Protein AF-A0A960YKK2-F1 (afdb_monomer_lite)

Secondary structure (DSSP, 8-state):
----------------------PPP---PPP-EEEEE--HHHHHHHHTTTEEE-TT-S-EEEEEEEEEEEEEEEEE---SS--S-EEEEEEEEEEEEEEEE--S-TT---EEEEEEEEEEEEEEETTTB--TT---HHHHHHHHHHHHHHHHHHHHHHHHHHHHHHHHHHHHHTS-TTT-SEEEEEEEEEEEE-TTS-EEEEEEEEEEE-SSS-EEEEEEEEEEE-SS-TT-----S--EEEE---B-TT-BPP-EEPPPB-S-TT--EEEEEEEEEEETTS-EEEEEHHHHHHHBPP--GGG--

pLDDT: mean 71.74, std 17.62, range [29.41, 94.44]

Foldseek 3Di:
DDDDDDDDPDDPPPPPPPPPPPDPPQPPPAQQFEEAEPDPLLVVLLVSLRYDHDPPQQKYKDKDKAWDPDWADKAWDDDPDDDDKIKIKTKTKIKIKIWIFGPLFALTDIDIDIDIFIFIQIAIPDPRCSPRPPGVSVRSSVGSNVCNVVSSVSRVVRSVVVVVVVVVVVVVLVPDCVLAQKAWRDKDWDWDQDPVRFIWIKIKTKMFGSNQFKWAKKKWWKQFAQPPDPPDRDRPDDIDIDIQGIDGHRGMRDTDIDDIDRPCNRGDGIQTAWMWTQTPVRDIDIAGSVSNVVRYDDDDPVSVD

Radius of gyration: 29.76 Å; chains: 1; bounding box: 94×50×91 Å

Structure (mmCIF, N/CA/C/O backbone):
data_AF-A0A960YKK2-F1
#
_entry.id   AF-A0A960YKK2-F1
#
loop_
_atom_site.group_PDB
_atom_site.id
_atom_site.type_symbol
_atom_site.label_atom_id
_atom_site.label_alt_id
_atom_site.label_comp_id
_atom_site.label_asym_id
_atom_site.label_entity_id
_atom_site.label_seq_id
_atom_site.pdbx_PDB_ins_code
_atom_site.Cartn_x
_atom_site.Cartn_y
_atom_site.Cartn_z
_atom_site.occupancy
_atom_site.B_iso_or_equiv
_atom_site.auth_seq_id
_atom_site.auth_comp_id
_atom_site.auth_asym_id
_atom_site.auth_atom_id
_atom_site.pdbx_PDB_model_num
ATOM 1 N N . MET A 1 1 ? 64.571 -12.211 -62.617 1.00 33.94 1 MET A N 1
ATOM 2 C CA . MET A 1 1 ? 64.679 -12.588 -61.192 1.00 33.94 1 MET A CA 1
ATOM 3 C C . MET A 1 1 ? 64.381 -11.356 -60.347 1.00 33.94 1 MET A C 1
ATOM 5 O O . MET A 1 1 ? 64.915 -10.309 -60.662 1.00 33.94 1 MET A O 1
ATOM 9 N N . HIS A 1 2 ? 63.449 -11.528 -59.399 1.00 29.45 2 HIS A N 1
ATOM 10 C CA . HIS A 1 2 ? 63.062 -10.741 -58.202 1.00 29.45 2 HIS A CA 1
ATOM 11 C C . HIS A 1 2 ? 63.153 -9.195 -58.264 1.00 29.45 2 HIS A C 1
ATOM 13 O O . HIS A 1 2 ? 64.231 -8.644 -58.418 1.00 29.45 2 HIS A O 1
ATOM 19 N N . ARG A 1 3 ? 62.025 -8.450 -58.288 1.00 32.81 3 ARG A N 1
ATOM 20 C CA . ARG A 1 3 ? 61.185 -7.997 -57.135 1.00 32.81 3 ARG A CA 1
ATOM 21 C C . ARG A 1 3 ? 62.059 -7.294 -56.066 1.00 32.81 3 ARG A C 1
ATOM 23 O O . ARG A 1 3 ? 63.030 -7.885 -55.631 1.00 32.81 3 ARG A O 1
ATOM 30 N N . ILE A 1 4 ? 61.787 -6.083 -55.571 1.00 35.59 4 ILE A N 1
ATOM 31 C CA . ILE A 1 4 ? 60.554 -5.607 -54.921 1.00 35.59 4 ILE A CA 1
ATOM 32 C C . ILE A 1 4 ? 60.523 -4.062 -54.944 1.00 35.59 4 ILE A C 1
ATOM 34 O O . ILE A 1 4 ? 61.477 -3.404 -54.541 1.00 35.59 4 ILE A O 1
ATOM 38 N N . LEU A 1 5 ? 59.384 -3.524 -55.389 1.00 38.22 5 LEU A N 1
ATOM 39 C CA . LEU A 1 5 ? 58.877 -2.170 -55.151 1.00 38.22 5 LEU A CA 1
ATOM 40 C C . LEU A 1 5 ? 58.421 -2.070 -53.684 1.00 38.22 5 LEU A C 1
ATOM 42 O O . LEU A 1 5 ? 57.600 -2.891 -53.279 1.00 38.22 5 LEU A O 1
ATOM 46 N N . ALA A 1 6 ? 58.867 -1.076 -52.912 1.00 37.97 6 ALA A N 1
ATOM 47 C CA . ALA A 1 6 ? 58.219 -0.725 -51.643 1.00 37.97 6 ALA A CA 1
ATOM 48 C C . ALA A 1 6 ? 58.611 0.682 -51.167 1.00 37.97 6 ALA A C 1
ATOM 50 O O . ALA A 1 6 ? 59.602 0.831 -50.460 1.00 37.97 6 ALA A O 1
ATOM 51 N N . SER A 1 7 ? 57.807 1.686 -51.530 1.00 34.41 7 SER A N 1
ATOM 52 C CA . SER A 1 7 ? 57.557 2.888 -50.710 1.00 34.41 7 SER A CA 1
ATOM 53 C C . SER A 1 7 ? 56.600 3.851 -51.426 1.00 34.41 7 SER A C 1
ATOM 55 O O . SER A 1 7 ? 56.969 4.947 -51.831 1.00 34.41 7 SER A O 1
ATOM 57 N N . LEU A 1 8 ? 55.329 3.454 -51.563 1.00 33.41 8 LEU A N 1
ATOM 58 C CA . LEU A 1 8 ? 54.239 4.427 -51.672 1.00 33.41 8 LEU A CA 1
ATOM 59 C C . LEU A 1 8 ? 53.449 4.396 -50.365 1.00 33.41 8 LEU A C 1
ATOM 61 O O . LEU A 1 8 ? 52.617 3.526 -50.124 1.00 33.41 8 LEU A O 1
ATOM 65 N N . LEU A 1 9 ? 53.779 5.356 -49.509 1.00 35.47 9 LEU A N 1
ATOM 66 C CA . LEU A 1 9 ? 53.037 5.719 -48.315 1.00 35.47 9 LEU A CA 1
ATOM 67 C C . LEU A 1 9 ? 51.824 6.533 -48.792 1.00 35.47 9 LEU A C 1
ATOM 69 O O . LEU A 1 9 ? 51.901 7.746 -48.954 1.00 35.47 9 LEU A O 1
ATOM 73 N N . ILE A 1 10 ? 50.724 5.849 -49.110 1.00 37.84 10 ILE A N 1
ATOM 74 C CA . ILE A 1 10 ? 49.422 6.488 -49.321 1.00 37.84 10 ILE A CA 1
ATOM 75 C C . ILE A 1 10 ? 48.687 6.410 -47.985 1.00 37.84 10 ILE A C 1
ATOM 77 O O . ILE A 1 10 ? 48.188 5.353 -47.608 1.00 37.84 10 ILE A O 1
ATOM 81 N N . LEU A 1 11 ? 48.636 7.533 -47.267 1.00 36.38 11 LEU A N 1
ATOM 82 C CA . LEU A 1 11 ? 47.569 7.784 -46.302 1.00 36.38 11 LEU A CA 1
ATOM 83 C C . LEU A 1 11 ? 46.247 7.873 -47.078 1.00 36.38 11 LEU A C 1
ATOM 85 O O . LEU A 1 11 ? 46.125 8.771 -47.914 1.00 36.38 11 LEU A O 1
ATOM 89 N N . PRO A 1 12 ? 45.209 7.085 -46.761 1.00 38.09 12 PRO A N 1
ATOM 90 C CA . PRO A 1 12 ? 43.861 7.573 -46.916 1.00 38.09 12 PRO A CA 1
ATOM 91 C C . PRO A 1 12 ? 43.493 8.295 -45.617 1.00 38.09 12 PRO A C 1
ATOM 93 O O . PRO A 1 12 ? 43.095 7.688 -44.625 1.00 38.09 12 PRO A O 1
ATOM 96 N N . LEU A 1 13 ? 43.621 9.622 -45.648 1.00 37.06 13 LEU A N 1
ATOM 97 C CA . LEU A 1 13 ? 42.756 10.527 -44.894 1.00 37.06 13 LEU A CA 1
ATOM 98 C C . LEU A 1 13 ? 41.320 10.291 -45.387 1.00 37.06 13 LEU A C 1
ATOM 100 O O . LEU A 1 13 ? 40.806 11.011 -46.235 1.00 37.06 13 LEU A O 1
ATOM 104 N N . LEU A 1 14 ? 40.687 9.226 -44.899 1.00 35.25 14 LEU A N 1
ATOM 105 C CA . LEU A 1 14 ? 39.246 9.062 -44.985 1.00 35.25 14 LEU A CA 1
ATOM 106 C C . LEU A 1 14 ? 38.651 9.850 -43.827 1.00 35.25 14 LEU A C 1
ATOM 108 O O . LEU A 1 14 ? 38.456 9.366 -42.715 1.00 35.25 14 LEU A O 1
ATOM 112 N N . SER A 1 15 ? 38.420 11.119 -44.137 1.00 34.50 15 SER A N 1
ATOM 113 C C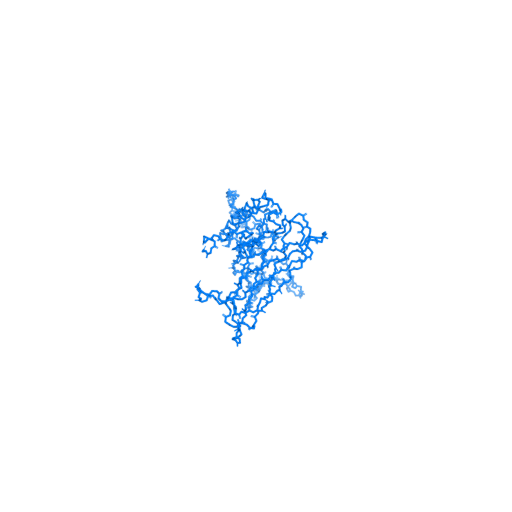A . SER A 1 15 ? 37.458 11.995 -43.500 1.00 34.50 15 SER A CA 1
ATOM 114 C C . SER A 1 15 ? 36.083 11.320 -43.502 1.00 34.50 15 SER A C 1
ATOM 116 O O . SER A 1 15 ? 35.229 11.616 -44.333 1.00 34.50 15 SER A O 1
ATOM 118 N N . CYS A 1 16 ? 35.839 10.413 -42.560 1.00 36.00 16 CYS A N 1
ATOM 119 C CA . CYS A 1 16 ? 34.486 10.181 -42.088 1.00 36.00 16 CYS A CA 1
ATOM 120 C C . CYS A 1 16 ? 34.101 11.422 -41.281 1.00 36.00 16 CYS A C 1
ATOM 122 O O . CYS A 1 16 ? 34.265 11.473 -40.066 1.00 36.00 16 CYS A O 1
ATOM 124 N N . LEU A 1 17 ? 33.612 12.443 -41.992 1.00 31.98 17 LEU A N 1
ATOM 125 C CA . LEU A 1 17 ? 32.593 13.330 -41.455 1.00 31.98 17 LEU A CA 1
ATOM 126 C C . LEU A 1 17 ? 31.466 12.422 -40.959 1.00 31.98 17 LEU A C 1
ATOM 128 O O . LEU A 1 17 ? 30.590 12.014 -41.720 1.00 31.98 17 LEU A O 1
ATOM 132 N N . THR A 1 18 ? 31.509 12.064 -39.681 1.00 33.81 18 THR A N 1
ATOM 133 C CA . THR A 1 18 ? 30.298 11.732 -38.951 1.00 33.81 18 THR A CA 1
ATOM 134 C C . THR A 1 18 ? 29.467 13.002 -38.967 1.00 33.81 18 THR A C 1
ATOM 136 O O . THR A 1 18 ? 29.680 13.912 -38.167 1.00 33.81 18 THR A O 1
ATOM 139 N N . VAL A 1 19 ? 28.553 13.088 -39.931 1.00 29.41 19 VAL A N 1
ATOM 140 C CA . VAL A 1 19 ? 27.340 13.876 -39.759 1.00 29.41 19 VAL A CA 1
ATOM 141 C C . VAL A 1 19 ? 26.664 13.249 -38.549 1.00 29.41 19 VAL A C 1
ATOM 143 O O . VAL A 1 19 ? 26.017 12.211 -38.656 1.00 29.41 19 VAL A O 1
ATOM 146 N N . ILE A 1 20 ? 26.927 13.814 -37.374 1.00 37.16 20 ILE A N 1
ATOM 147 C CA . ILE A 1 20 ? 26.073 13.615 -36.215 1.00 37.16 20 ILE A CA 1
ATOM 148 C C . ILE A 1 20 ? 24.745 14.220 -36.677 1.00 37.16 20 ILE A C 1
ATOM 150 O O . ILE A 1 20 ? 24.738 15.417 -36.981 1.00 37.16 20 ILE A O 1
ATOM 154 N N . PRO A 1 21 ? 23.660 13.444 -36.860 1.00 35.53 21 PRO A N 1
ATOM 155 C CA . PRO A 1 21 ? 22.365 14.083 -36.998 1.00 35.53 21 PRO A CA 1
ATOM 156 C C . PRO A 1 21 ? 22.210 14.939 -35.743 1.00 35.53 21 PRO A C 1
ATOM 158 O O . PRO A 1 21 ? 22.323 14.405 -34.641 1.00 35.53 21 PRO A O 1
ATOM 161 N N . GLU A 1 22 ? 22.061 16.257 -35.908 1.00 31.53 22 GLU A N 1
ATOM 162 C CA . GLU A 1 22 ? 21.635 17.120 -34.810 1.00 31.53 22 GLU A CA 1
ATOM 163 C C . GLU A 1 22 ? 20.436 16.425 -34.174 1.00 31.53 22 GLU A C 1
ATOM 165 O O . GLU A 1 22 ? 19.398 16.245 -34.821 1.00 31.53 22 GLU A O 1
ATOM 170 N N . GLU A 1 23 ? 20.610 15.953 -32.937 1.00 41.00 23 GLU A N 1
ATOM 171 C CA . GLU A 1 23 ? 19.470 15.546 -32.140 1.00 41.00 23 GLU A CA 1
ATOM 172 C C . GLU A 1 23 ? 18.523 16.744 -32.155 1.00 41.00 23 GLU A C 1
ATOM 174 O O . GLU A 1 23 ? 18.970 17.865 -31.877 1.00 41.00 23 GLU A O 1
ATOM 179 N N . PRO A 1 24 ? 17.245 16.567 -32.535 1.00 36.97 24 PRO A N 1
ATOM 180 C CA . PRO A 1 24 ? 16.293 17.646 -32.386 1.00 36.97 24 PRO A CA 1
ATOM 181 C C . PRO A 1 24 ? 16.376 18.082 -30.924 1.00 36.97 24 PRO A C 1
ATOM 183 O O . PRO A 1 24 ? 16.138 17.273 -30.024 1.00 36.97 24 PRO A O 1
ATOM 186 N N . GLY A 1 25 ? 16.794 19.336 -30.708 1.00 35.28 25 GLY A N 1
ATOM 187 C CA . GLY A 1 25 ? 16.937 19.917 -29.376 1.00 35.28 25 GLY A CA 1
ATOM 188 C C . GLY A 1 25 ? 15.683 19.643 -28.550 1.00 35.28 25 GLY A C 1
ATOM 189 O O . GLY A 1 25 ? 14.614 19.463 -29.142 1.00 35.28 25 GLY A O 1
ATOM 190 N N . PRO A 1 26 ? 15.789 19.576 -27.212 1.00 38.62 26 PRO A N 1
ATOM 191 C CA . PRO A 1 26 ? 14.741 19.033 -26.364 1.00 38.62 26 PRO A CA 1
ATOM 192 C C . PRO A 1 26 ? 13.427 19.751 -26.657 1.00 38.62 26 PRO A C 1
ATOM 194 O O . PRO A 1 26 ? 13.194 20.876 -26.211 1.00 38.62 26 PRO A O 1
ATOM 197 N N . GLN A 1 27 ? 12.558 19.091 -27.428 1.00 40.94 27 GLN A N 1
ATOM 198 C CA . GLN A 1 27 ? 11.152 19.422 -27.447 1.00 40.94 27 GLN A CA 1
ATOM 199 C C . GLN A 1 27 ? 10.708 19.104 -26.035 1.00 40.94 27 GLN A C 1
ATOM 201 O O . GLN A 1 27 ? 10.549 17.942 -25.665 1.00 40.94 27 GLN A O 1
ATOM 206 N N . THR A 1 28 ? 10.615 20.150 -25.224 1.00 42.81 28 THR A N 1
ATOM 207 C CA . THR A 1 28 ? 10.015 20.124 -23.903 1.00 42.81 28 THR A CA 1
ATOM 208 C C . THR A 1 28 ? 8.563 19.728 -24.110 1.00 42.81 28 THR A C 1
ATOM 210 O O . THR A 1 28 ? 7.670 20.563 -24.240 1.00 42.81 28 THR A O 1
ATOM 213 N N . ARG A 1 29 ? 8.326 18.416 -24.216 1.00 47.00 29 ARG A N 1
ATOM 214 C CA . ARG A 1 29 ? 6.996 17.858 -24.048 1.00 47.00 29 ARG A CA 1
ATOM 215 C C . ARG A 1 29 ? 6.521 18.364 -22.688 1.00 47.00 29 ARG A C 1
ATOM 217 O O . ARG A 1 29 ? 7.297 18.294 -21.727 1.00 47.00 29 ARG A O 1
ATOM 224 N N . PRO A 1 30 ? 5.315 18.947 -22.603 1.00 46.28 30 PRO A N 1
ATOM 225 C CA . PRO A 1 30 ? 4.774 19.359 -21.323 1.00 46.28 30 PRO A CA 1
ATOM 226 C C . PRO A 1 30 ? 4.847 18.160 -20.386 1.00 46.28 30 PRO A C 1
ATOM 228 O O . PRO A 1 30 ? 4.512 17.038 -20.759 1.00 46.28 30 PRO A O 1
ATOM 231 N N . SER A 1 31 ? 5.387 18.398 -19.202 1.00 54.47 31 SER A N 1
ATOM 232 C CA . SER A 1 31 ? 5.643 17.361 -18.219 1.00 54.47 31 SER A CA 1
ATOM 233 C C . SER A 1 31 ? 4.323 16.686 -17.854 1.00 54.47 31 SER A C 1
ATOM 235 O O . SER A 1 31 ? 3.357 17.365 -17.505 1.00 54.47 31 SER A O 1
ATOM 237 N N . GLU A 1 32 ? 4.264 15.362 -17.954 1.00 70.94 32 GLU A N 1
ATOM 238 C CA . GLU A 1 32 ? 2.995 14.641 -17.915 1.00 70.94 32 GLU A CA 1
ATOM 239 C C . GLU A 1 32 ? 2.671 14.049 -16.534 1.00 70.94 32 GLU A C 1
ATOM 241 O O . GLU A 1 32 ? 1.494 13.834 -16.243 1.00 70.94 32 GLU A O 1
ATOM 246 N N . TYR A 1 33 ? 3.666 13.768 -15.679 1.00 80.69 33 TYR A N 1
ATOM 247 C CA . TYR A 1 33 ? 3.445 13.085 -14.392 1.00 80.69 33 TYR A CA 1
ATOM 248 C C . TYR A 1 33 ? 4.588 13.285 -13.373 1.00 80.69 33 TYR A C 1
ATOM 250 O O . TYR A 1 33 ? 5.721 13.594 -13.748 1.00 80.69 33 TYR A O 1
ATOM 258 N N . ARG A 1 34 ? 4.299 13.127 -12.066 1.00 86.38 34 ARG A N 1
ATOM 259 C CA . ARG A 1 34 ? 5.249 13.383 -10.959 1.00 86.38 34 ARG A CA 1
ATOM 260 C C . ARG A 1 34 ? 5.450 12.154 -10.069 1.00 86.38 34 ARG A C 1
ATOM 262 O O . ARG A 1 34 ? 4.519 11.694 -9.414 1.00 86.38 34 ARG A O 1
ATOM 269 N N . ALA A 1 35 ? 6.683 11.676 -9.948 1.00 88.31 35 ALA A N 1
ATOM 270 C CA . ALA A 1 35 ? 7.040 10.561 -9.066 1.00 88.31 35 ALA A CA 1
ATOM 271 C C . ALA A 1 35 ? 8.465 10.733 -8.537 1.00 88.31 35 ALA A C 1
ATOM 273 O O . ALA A 1 35 ? 9.212 11.562 -9.044 1.00 88.31 35 ALA A O 1
ATOM 274 N N . HIS A 1 36 ? 8.851 9.948 -7.535 1.00 90.50 36 HIS A N 1
ATOM 275 C CA . HIS A 1 36 ? 10.245 9.878 -7.107 1.00 90.50 36 HIS A CA 1
ATOM 276 C C . HIS A 1 36 ? 10.942 8.641 -7.663 1.00 90.50 36 HIS A C 1
ATOM 278 O O . HIS A 1 36 ? 10.453 7.518 -7.498 1.00 90.50 36 HIS A O 1
ATOM 284 N N . VAL A 1 37 ? 12.117 8.847 -8.256 1.00 87.75 37 VAL A N 1
ATOM 285 C CA . VAL A 1 37 ? 12.947 7.783 -8.827 1.00 87.75 37 VAL A CA 1
ATOM 286 C C . VAL A 1 37 ? 14.322 7.799 -8.175 1.00 87.75 37 VAL A C 1
ATOM 288 O O . VAL A 1 37 ? 15.100 8.733 -8.365 1.00 87.75 37 VAL A O 1
ATOM 291 N N . ALA A 1 38 ? 14.651 6.755 -7.413 1.00 80.62 38 ALA A N 1
ATOM 292 C CA . ALA A 1 38 ? 15.933 6.680 -6.707 1.00 80.62 38 ALA A CA 1
ATOM 293 C C . ALA A 1 38 ? 17.127 6.408 -7.646 1.00 80.62 38 ALA A C 1
ATOM 295 O O . ALA A 1 38 ? 18.233 6.871 -7.385 1.00 80.62 38 ALA A O 1
ATOM 296 N N . ASN A 1 39 ? 16.912 5.670 -8.741 1.00 82.31 39 ASN A N 1
ATOM 297 C CA . ASN A 1 39 ? 17.954 5.332 -9.715 1.00 82.31 39 ASN A CA 1
ATOM 298 C C . ASN A 1 39 ? 18.148 6.477 -10.731 1.00 82.31 39 ASN A C 1
ATOM 300 O O . ASN A 1 39 ? 17.198 6.866 -11.408 1.00 82.31 39 ASN A O 1
ATOM 304 N N . SER A 1 40 ? 19.373 6.999 -10.849 1.00 79.69 40 SER A N 1
ATOM 305 C CA . SER A 1 40 ? 19.705 8.151 -11.702 1.00 79.69 40 SER A CA 1
ATOM 306 C C . SER A 1 40 ? 19.564 7.875 -13.202 1.00 79.69 40 SER A C 1
ATOM 308 O O . SER A 1 40 ? 19.003 8.708 -13.911 1.00 79.69 40 SER A O 1
ATOM 310 N N . SER A 1 41 ? 20.017 6.714 -13.686 1.00 77.50 41 SER A N 1
ATOM 311 C CA . SER A 1 41 ? 19.935 6.334 -15.107 1.00 77.50 41 SER A CA 1
ATOM 312 C C . SER A 1 41 ? 18.473 6.171 -15.544 1.00 77.50 41 SER A C 1
ATOM 314 O O . SER A 1 41 ? 18.057 6.655 -16.598 1.00 77.50 41 SER A O 1
ATOM 316 N N . LEU A 1 42 ? 17.653 5.557 -14.684 1.00 80.75 42 LEU A N 1
ATOM 317 C CA . LEU A 1 42 ? 16.209 5.440 -14.885 1.00 80.75 42 LEU A CA 1
ATOM 318 C C . LEU A 1 42 ? 15.524 6.811 -14.878 1.00 80.75 42 LEU A C 1
ATOM 320 O O . LEU A 1 42 ? 14.672 7.071 -15.725 1.00 80.75 42 LEU A O 1
ATOM 324 N N . ARG A 1 43 ? 15.905 7.691 -13.945 1.00 85.44 43 ARG A N 1
ATOM 325 C CA . ARG A 1 43 ? 15.352 9.045 -13.838 1.00 85.44 43 ARG A CA 1
ATOM 326 C C . ARG A 1 43 ? 15.557 9.832 -15.129 1.00 85.44 43 ARG A C 1
ATOM 328 O O . ARG A 1 43 ? 14.571 10.282 -15.693 1.00 85.44 43 ARG A O 1
ATOM 335 N N . GLN A 1 44 ? 16.790 9.907 -15.633 1.00 80.44 44 GLN A N 1
ATOM 336 C CA . GLN A 1 44 ? 17.107 10.615 -16.883 1.00 80.44 44 GLN A CA 1
ATOM 337 C C . GLN A 1 44 ? 16.267 10.106 -18.062 1.00 80.44 44 GLN A C 1
ATOM 339 O O . GLN A 1 44 ? 15.730 10.884 -18.845 1.00 80.44 44 GLN A O 1
ATOM 344 N N . SER A 1 45 ? 16.100 8.786 -18.157 1.00 80.31 45 SER A N 1
ATOM 345 C CA . SER A 1 45 ? 15.305 8.158 -19.219 1.00 80.31 45 SER A CA 1
ATOM 346 C C . SER A 1 45 ? 13.838 8.568 -19.167 1.00 80.31 45 SER A C 1
ATOM 348 O O . SER A 1 45 ? 13.225 8.847 -20.193 1.00 80.31 45 SER A O 1
ATOM 350 N N . LEU A 1 46 ? 13.265 8.585 -17.964 1.00 82.44 46 LEU A N 1
ATOM 351 C CA . LEU A 1 46 ? 11.866 8.934 -17.749 1.00 82.44 46 LEU A CA 1
ATOM 352 C C . LEU A 1 46 ? 11.637 10.451 -17.826 1.00 82.44 46 LEU A C 1
ATOM 354 O O . LEU A 1 46 ? 10.562 10.868 -18.245 1.00 82.44 46 LEU A O 1
ATOM 358 N N . GLU A 1 47 ? 12.629 11.280 -17.488 1.00 83.56 47 GLU A N 1
ATOM 359 C CA . GLU A 1 47 ? 12.587 12.740 -17.675 1.00 83.56 47 GLU A CA 1
ATOM 360 C C . GLU A 1 47 ? 12.418 13.101 -19.157 1.00 83.56 47 GLU A C 1
ATOM 362 O O . GLU A 1 47 ? 11.566 13.922 -19.496 1.00 83.56 47 GLU A O 1
ATOM 367 N N . LEU A 1 48 ? 13.127 12.406 -20.058 1.00 78.12 48 LEU A N 1
ATOM 368 C CA . LEU A 1 48 ? 12.934 12.537 -21.512 1.00 78.12 48 LEU A CA 1
ATOM 369 C C . LEU A 1 48 ? 11.522 12.120 -21.971 1.00 78.12 48 LEU A C 1
ATOM 371 O O . LEU A 1 48 ? 11.077 12.520 -23.046 1.00 78.12 48 LEU A O 1
ATOM 375 N N . GLN A 1 49 ? 10.808 11.336 -21.158 1.00 75.94 49 GLN A N 1
ATOM 376 C CA . GLN A 1 49 ? 9.415 10.929 -21.375 1.00 75.94 49 GLN A CA 1
ATOM 377 C C . GLN A 1 49 ? 8.401 11.800 -20.610 1.00 75.94 49 GLN A C 1
ATOM 379 O O . GLN A 1 49 ? 7.209 11.498 -20.617 1.00 75.94 49 GLN A O 1
ATOM 384 N N . GLY A 1 50 ? 8.839 12.895 -19.980 1.00 77.12 50 GLY A N 1
ATOM 385 C CA . GLY A 1 50 ? 7.958 13.852 -19.308 1.00 77.12 50 GLY A CA 1
ATOM 386 C C . GLY A 1 50 ? 7.734 13.610 -17.811 1.00 77.12 50 GLY A C 1
ATOM 387 O O . GLY A 1 50 ? 6.834 14.232 -17.240 1.00 77.12 50 GLY A O 1
ATOM 388 N N . LEU A 1 51 ? 8.529 12.751 -17.160 1.00 84.75 51 LEU A N 1
ATOM 389 C CA . LEU A 1 51 ? 8.585 12.655 -15.696 1.00 84.75 51 LEU A CA 1
ATOM 390 C C . LEU A 1 51 ? 9.178 13.937 -15.088 1.00 84.75 51 LEU A C 1
ATOM 392 O O . LEU A 1 51 ? 10.230 14.402 -15.515 1.00 84.75 51 LEU A O 1
ATOM 396 N N . ILE A 1 52 ? 8.569 14.431 -14.010 1.00 86.50 52 ILE A N 1
ATOM 397 C CA . ILE A 1 52 ? 9.224 15.346 -13.064 1.00 86.50 52 ILE A CA 1
ATOM 398 C C . ILE A 1 52 ? 9.598 14.548 -11.813 1.00 86.50 52 ILE A C 1
ATOM 400 O O . ILE A 1 52 ? 8.698 14.081 -11.102 1.00 86.50 52 ILE A O 1
ATOM 404 N N . ASP A 1 53 ? 10.898 14.414 -11.523 1.00 87.75 53 ASP A N 1
ATOM 405 C CA . ASP A 1 53 ? 11.336 13.839 -10.247 1.00 87.75 53 ASP A CA 1
ATOM 406 C C . ASP A 1 53 ? 10.928 14.771 -9.104 1.00 87.75 53 ASP A C 1
ATOM 408 O O . ASP A 1 53 ? 11.316 15.939 -9.045 1.00 87.75 53 ASP A O 1
ATOM 412 N N . ASN A 1 54 ? 10.107 14.250 -8.200 1.00 87.56 54 ASN A N 1
ATOM 413 C CA . ASN A 1 54 ? 9.685 14.957 -7.005 1.00 87.56 54 ASN A CA 1
ATOM 414 C C . ASN A 1 54 ? 9.930 14.058 -5.785 1.00 87.56 54 ASN A C 1
ATOM 416 O O . ASN A 1 54 ? 9.141 13.135 -5.559 1.00 87.56 54 ASN A O 1
ATOM 420 N N . PRO A 1 55 ? 10.968 14.327 -4.970 1.00 86.00 55 PRO A N 1
ATOM 421 C CA . PRO A 1 55 ? 11.260 13.572 -3.749 1.00 86.00 55 PRO A CA 1
ATOM 422 C C . PRO A 1 55 ? 10.099 13.534 -2.746 1.00 86.00 55 PRO A C 1
ATOM 424 O O . PRO A 1 55 ? 9.964 12.574 -1.982 1.00 86.00 55 PRO A O 1
ATOM 427 N N . GLU A 1 56 ? 9.222 14.535 -2.774 1.00 84.31 56 GLU A N 1
ATOM 428 C CA . GLU A 1 56 ? 8.030 14.610 -1.929 1.00 84.31 56 GLU A CA 1
ATOM 429 C C . GLU A 1 56 ? 6.849 13.819 -2.505 1.00 84.31 56 GLU A C 1
ATOM 431 O O . GLU A 1 56 ? 5.877 13.572 -1.795 1.00 84.31 56 GLU A O 1
ATOM 436 N N . SER A 1 57 ? 6.921 13.377 -3.770 1.00 84.75 57 SER A N 1
ATOM 437 C CA . SER A 1 57 ? 5.828 12.628 -4.388 1.00 84.75 57 SER A CA 1
ATOM 438 C C . SER A 1 57 ? 5.601 11.306 -3.651 1.00 84.75 57 SER A C 1
ATOM 440 O O . SER A 1 57 ? 6.528 10.504 -3.526 1.00 84.75 57 SER A O 1
ATOM 442 N N . PRO A 1 58 ? 4.373 11.015 -3.204 1.00 83.62 58 PRO A N 1
ATOM 443 C CA . PRO A 1 58 ? 4.053 9.748 -2.560 1.00 83.62 58 PRO A CA 1
ATOM 444 C C . PRO A 1 58 ? 4.237 8.542 -3.499 1.00 83.62 58 PRO A C 1
ATOM 446 O O . PRO A 1 58 ? 4.458 7.428 -3.023 1.00 83.62 58 PRO A O 1
ATOM 449 N N . VAL A 1 59 ? 4.183 8.756 -4.818 1.00 88.56 59 VAL A N 1
ATOM 450 C CA . VAL A 1 59 ? 4.402 7.719 -5.831 1.00 88.56 59 VAL A CA 1
ATOM 451 C C . VAL A 1 59 ? 5.902 7.515 -6.058 1.00 88.56 59 VAL A C 1
ATOM 453 O O . VAL A 1 59 ? 6.648 8.460 -6.327 1.00 88.56 59 VAL A O 1
ATOM 456 N N . ARG A 1 60 ? 6.359 6.267 -5.951 1.00 90.69 60 ARG A N 1
ATOM 457 C CA . ARG A 1 60 ? 7.764 5.858 -6.074 1.00 90.69 60 ARG A CA 1
ATOM 458 C C . ARG A 1 60 ? 7.942 4.893 -7.241 1.00 90.69 60 ARG A C 1
ATOM 460 O O . ARG A 1 60 ? 7.152 3.963 -7.390 1.00 90.69 60 ARG A O 1
ATOM 467 N N . ILE A 1 61 ? 9.019 5.062 -8.002 1.00 88.31 61 ILE A N 1
ATOM 468 C CA . ILE A 1 61 ? 9.414 4.157 -9.086 1.00 88.31 61 ILE A CA 1
ATOM 469 C C . ILE A 1 61 ? 10.736 3.489 -8.710 1.00 88.31 61 ILE A C 1
ATOM 471 O O . ILE A 1 61 ? 11.713 4.158 -8.358 1.00 88.31 61 ILE A O 1
ATOM 475 N N . LYS A 1 62 ? 10.775 2.161 -8.798 1.00 87.75 62 LYS A N 1
ATOM 476 C CA . LYS A 1 62 ? 11.981 1.353 -8.597 1.00 87.75 62 LYS A CA 1
ATOM 477 C C . LYS A 1 62 ? 12.232 0.494 -9.827 1.00 87.75 62 LYS A C 1
ATOM 479 O O . LYS A 1 62 ? 11.284 0.018 -10.436 1.00 87.75 62 LYS A O 1
ATOM 484 N N . ALA A 1 63 ? 13.497 0.267 -10.158 1.00 83.12 63 ALA A N 1
ATOM 485 C CA . ALA A 1 63 ? 13.894 -0.739 -11.136 1.00 83.12 63 ALA A CA 1
ATOM 486 C C . ALA A 1 63 ? 14.586 -1.901 -10.430 1.00 83.12 63 ALA A C 1
ATOM 488 O O . ALA A 1 63 ? 15.402 -1.691 -9.530 1.00 83.12 63 ALA A O 1
ATOM 489 N N . GLN A 1 64 ? 14.258 -3.110 -10.860 1.00 83.94 64 GLN A N 1
ATOM 490 C CA . GLN A 1 64 ? 14.927 -4.346 -10.494 1.00 83.94 64 GLN A CA 1
ATOM 491 C C . GLN A 1 64 ? 15.344 -5.056 -11.774 1.00 83.94 64 GLN A C 1
ATOM 493 O O . GLN A 1 64 ? 14.628 -5.044 -12.774 1.00 83.94 64 GLN A O 1
ATOM 498 N N . GLU A 1 65 ? 16.524 -5.655 -11.754 1.00 75.69 65 GLU A N 1
ATOM 499 C CA . GLU A 1 65 ? 17.042 -6.398 -12.892 1.00 75.69 65 GLU A CA 1
ATOM 500 C C . GLU A 1 65 ? 17.161 -7.866 -12.531 1.00 75.69 65 GLU A C 1
ATOM 502 O O . GLU A 1 65 ? 17.779 -8.224 -11.529 1.00 75.69 65 GLU A O 1
ATOM 507 N N . PHE A 1 66 ? 16.606 -8.714 -13.388 1.00 80.56 66 PHE A N 1
ATOM 508 C CA . PHE A 1 66 ? 16.676 -10.157 -13.242 1.00 80.56 66 PHE A CA 1
ATOM 509 C C . PHE A 1 66 ? 17.481 -10.740 -14.401 1.00 80.56 66 PHE A C 1
ATOM 511 O O . PHE A 1 66 ? 17.164 -10.463 -15.563 1.00 80.56 66 PHE A O 1
ATOM 518 N N . PRO A 1 67 ? 18.525 -11.539 -14.135 1.00 71.38 67 PRO A N 1
ATOM 519 C CA . PRO A 1 67 ? 19.252 -12.206 -15.202 1.00 71.38 67 PRO A CA 1
ATOM 520 C C . PRO A 1 67 ? 18.331 -13.224 -15.883 1.00 71.38 67 PRO A C 1
ATOM 522 O O . PRO A 1 67 ? 17.713 -14.055 -15.217 1.00 71.38 67 PRO A O 1
ATOM 525 N N . VAL A 1 68 ? 18.259 -13.193 -17.213 1.00 75.88 68 VAL A N 1
ATOM 526 C CA . VAL A 1 68 ? 17.646 -14.281 -17.982 1.00 75.88 68 VAL A CA 1
ATOM 527 C C . VAL A 1 68 ? 18.767 -15.274 -18.267 1.00 75.88 68 VAL A C 1
ATOM 529 O O . VAL A 1 68 ? 19.801 -14.884 -18.811 1.00 75.88 68 VAL A O 1
ATOM 532 N N . GLN A 1 69 ? 18.617 -16.542 -17.864 1.00 58.56 69 GLN A N 1
ATOM 533 C CA . GLN A 1 69 ? 19.622 -17.574 -18.145 1.00 58.56 69 GLN A CA 1
ATOM 534 C C . GLN A 1 69 ? 19.732 -17.788 -19.661 1.00 58.56 69 GLN A C 1
ATOM 536 O O . GLN A 1 69 ? 19.000 -18.565 -20.262 1.00 58.56 69 GLN A O 1
ATOM 541 N N . SER A 1 70 ? 20.641 -17.053 -20.289 1.00 54.59 70 SER A N 1
ATOM 542 C CA . SER A 1 70 ? 20.994 -17.176 -21.694 1.00 54.59 70 SER A CA 1
ATOM 543 C C . SER A 1 70 ? 22.437 -16.716 -21.838 1.00 54.59 70 SER A C 1
ATOM 545 O O . SER A 1 70 ? 22.716 -15.518 -21.854 1.00 54.59 70 SER A O 1
ATOM 547 N N . ASN A 1 71 ? 23.358 -17.670 -21.949 1.00 56.06 71 ASN A N 1
ATOM 548 C CA . ASN A 1 71 ? 24.737 -17.376 -22.318 1.00 56.06 71 ASN A CA 1
ATOM 549 C C . ASN A 1 71 ? 24.766 -17.121 -23.831 1.00 56.06 71 ASN A C 1
ATOM 551 O O . ASN A 1 71 ? 24.700 -18.063 -24.618 1.00 56.06 71 ASN A O 1
ATOM 555 N N . GLY A 1 72 ? 24.792 -15.849 -24.235 1.00 57.38 72 GLY A N 1
ATOM 556 C CA . GLY A 1 72 ? 25.067 -15.471 -25.622 1.00 57.38 72 GLY A CA 1
ATOM 557 C C . GLY A 1 72 ? 26.521 -15.786 -26.013 1.00 57.38 72 GLY A C 1
ATOM 558 O O . GLY A 1 72 ? 27.366 -15.936 -25.126 1.00 57.38 72 GLY A O 1
ATOM 559 N N . PRO A 1 73 ? 26.827 -15.906 -27.318 1.00 60.56 73 PRO A N 1
ATOM 560 C CA . PRO A 1 73 ? 28.194 -16.117 -27.791 1.00 60.56 73 PRO A CA 1
ATOM 561 C C . PRO A 1 73 ? 29.102 -14.921 -27.456 1.00 60.56 73 PRO A C 1
ATOM 563 O O . PRO A 1 73 ? 28.644 -13.778 -27.396 1.00 60.56 73 PRO A O 1
ATOM 566 N N . ASP A 1 74 ? 30.394 -15.193 -27.256 1.00 65.81 74 ASP A N 1
ATOM 567 C CA . ASP A 1 74 ? 31.424 -14.165 -27.079 1.00 65.81 74 ASP A CA 1
ATOM 568 C C . ASP A 1 74 ? 31.858 -13.626 -28.449 1.00 65.81 74 ASP A C 1
ATOM 570 O O . ASP A 1 74 ? 32.241 -14.390 -29.338 1.00 65.81 74 ASP A O 1
ATOM 574 N N . TYR A 1 75 ? 31.826 -12.307 -28.619 1.00 67.88 75 TYR A N 1
ATOM 575 C CA . TYR A 1 75 ? 32.288 -11.624 -29.825 1.00 67.88 75 TYR A CA 1
ATOM 576 C C . TYR A 1 75 ? 33.617 -10.929 -29.535 1.00 67.88 75 TYR A C 1
ATOM 578 O O . TYR A 1 75 ? 33.709 -10.179 -28.571 1.00 67.88 75 TYR A O 1
ATOM 586 N N . CYS A 1 76 ? 34.644 -11.136 -30.360 1.00 67.06 76 CYS A N 1
ATOM 587 C CA . CYS A 1 76 ? 35.971 -10.545 -30.158 1.00 67.06 76 CYS A CA 1
ATOM 588 C C . CYS A 1 76 ? 36.455 -9.825 -31.419 1.00 67.06 76 CYS A C 1
ATOM 590 O O . CYS A 1 76 ? 36.390 -10.385 -32.515 1.00 67.06 76 CYS A O 1
ATOM 592 N N . VAL A 1 77 ? 36.993 -8.611 -31.273 1.00 66.69 77 VAL A N 1
ATOM 593 C CA . VAL A 1 77 ? 37.690 -7.927 -32.374 1.00 66.69 77 VAL A CA 1
ATOM 594 C C . VAL A 1 77 ? 39.163 -8.307 -32.316 1.00 66.69 77 VAL A C 1
ATOM 596 O O . VAL A 1 77 ? 39.879 -7.865 -31.423 1.00 66.69 77 VAL A O 1
ATOM 599 N N . VAL A 1 78 ? 39.626 -9.120 -33.268 1.00 59.91 78 VAL A N 1
ATOM 600 C CA . VAL A 1 78 ? 41.049 -9.468 -33.397 1.00 59.91 78 VAL A CA 1
ATOM 601 C C . VAL A 1 78 ? 41.708 -8.480 -34.368 1.00 59.91 78 VAL A C 1
ATOM 603 O O . VAL A 1 78 ? 41.499 -8.604 -35.577 1.00 59.91 78 VAL A O 1
ATOM 606 N N . PRO A 1 79 ? 42.478 -7.481 -33.898 1.00 54.72 79 PRO A N 1
ATOM 607 C CA . PRO A 1 79 ? 43.217 -6.612 -34.802 1.00 54.72 79 PRO A CA 1
ATOM 608 C C . PRO A 1 79 ? 44.321 -7.409 -35.510 1.00 54.72 79 PRO A C 1
ATOM 610 O O . PRO A 1 79 ? 45.029 -8.203 -34.895 1.00 54.72 79 PRO A O 1
ATOM 613 N N . ALA A 1 80 ? 44.485 -7.181 -36.816 1.00 56.22 80 ALA A N 1
ATOM 614 C CA . ALA A 1 80 ? 45.445 -7.904 -37.656 1.00 56.22 80 ALA A CA 1
ATOM 615 C C . ALA A 1 80 ? 46.919 -7.672 -37.262 1.00 56.22 80 ALA A C 1
ATOM 617 O O . ALA A 1 80 ? 47.790 -8.438 -37.666 1.00 56.22 80 ALA A O 1
ATOM 618 N N . PHE A 1 81 ? 47.206 -6.633 -36.474 1.00 52.66 81 PHE A N 1
ATOM 619 C CA . PHE A 1 81 ? 48.546 -6.305 -36.009 1.00 52.66 81 PHE A CA 1
ATOM 620 C C . PHE A 1 81 ? 48.479 -5.772 -34.571 1.00 52.66 81 PHE A C 1
ATOM 622 O O . PHE A 1 81 ? 47.752 -4.822 -34.301 1.00 52.66 81 PHE A O 1
ATOM 629 N N . VAL A 1 82 ? 49.310 -6.355 -33.700 1.00 51.72 82 VAL A N 1
ATOM 630 C CA . VAL A 1 82 ? 49.591 -5.994 -32.293 1.00 51.72 82 VAL A CA 1
ATOM 631 C C . VAL A 1 82 ? 48.741 -6.720 -31.231 1.00 51.72 82 VAL A C 1
ATOM 633 O O . VAL A 1 82 ? 47.610 -6.366 -30.913 1.00 51.72 82 VAL A O 1
ATOM 636 N N . LEU A 1 83 ? 49.385 -7.742 -30.646 1.00 53.50 83 LEU A N 1
ATOM 637 C CA . LEU A 1 83 ? 49.137 -8.301 -29.315 1.00 53.50 83 LEU A CA 1
ATOM 638 C C . LEU A 1 83 ? 49.115 -7.171 -28.285 1.00 53.50 83 LEU A C 1
ATOM 640 O O . LEU A 1 83 ? 50.031 -6.368 -28.304 1.00 53.50 83 LEU A O 1
ATOM 644 N N . PHE A 1 84 ? 48.105 -7.119 -27.419 1.00 54.47 84 PHE A N 1
ATOM 645 C CA . PHE A 1 84 ? 48.249 -7.003 -25.956 1.00 54.47 84 PHE A CA 1
ATOM 646 C C . PHE A 1 84 ? 46.891 -6.773 -25.276 1.00 54.47 84 PHE A C 1
ATOM 648 O O . PHE A 1 84 ? 46.798 -7.081 -24.097 1.00 54.47 84 PHE A O 1
ATOM 655 N N . LEU A 1 85 ? 45.836 -6.340 -25.987 1.00 55.28 85 LEU A N 1
ATOM 656 C CA . LEU A 1 85 ? 44.452 -6.341 -25.486 1.00 55.28 85 LEU A CA 1
ATOM 657 C C . LEU A 1 85 ? 43.442 -6.653 -26.607 1.00 55.28 85 LEU A C 1
ATOM 659 O O . LEU A 1 85 ? 43.256 -5.838 -27.506 1.00 55.28 85 LEU A O 1
ATOM 663 N N . VAL A 1 86 ? 42.792 -7.822 -26.566 1.00 61.31 86 VAL A N 1
ATOM 664 C CA . VAL A 1 86 ? 41.676 -8.162 -27.473 1.00 61.31 86 VAL A CA 1
ATOM 665 C C . VAL A 1 86 ? 40.371 -7.727 -26.800 1.00 61.31 86 VAL A C 1
ATOM 667 O O . VAL A 1 86 ? 40.025 -8.320 -25.773 1.00 61.31 86 VAL A O 1
ATOM 670 N N . PRO A 1 87 ? 39.653 -6.707 -27.315 1.00 61.16 87 PRO A N 1
ATOM 671 C CA . PRO A 1 87 ? 38.320 -6.390 -26.826 1.00 61.16 87 PRO A CA 1
ATOM 672 C C . PRO A 1 87 ? 37.361 -7.499 -27.251 1.00 61.16 87 PRO A C 1
ATOM 674 O O . PRO A 1 87 ? 37.108 -7.706 -28.442 1.00 61.16 87 PRO A O 1
ATOM 677 N N . CYS A 1 88 ? 36.821 -8.197 -26.263 1.00 65.19 88 CYS A N 1
ATOM 678 C CA . CYS A 1 88 ? 35.691 -9.089 -26.423 1.00 65.19 88 CYS A CA 1
ATOM 679 C C . CYS A 1 88 ? 34.463 -8.487 -25.733 1.00 65.19 88 CYS A C 1
ATOM 681 O O . CYS A 1 88 ? 34.584 -7.745 -24.758 1.00 65.19 88 CYS A O 1
ATOM 683 N N . TRP A 1 89 ? 33.269 -8.807 -26.214 1.00 69.75 89 TRP A N 1
ATOM 684 C CA . TRP A 1 89 ? 32.036 -8.553 -25.488 1.00 69.75 89 TRP A CA 1
ATOM 685 C C . TRP A 1 89 ? 31.119 -9.769 -25.521 1.00 69.75 89 TRP A C 1
ATOM 687 O O . TRP A 1 89 ? 31.096 -10.531 -26.487 1.00 69.75 89 TRP A O 1
ATOM 697 N N . ARG A 1 90 ? 30.339 -9.923 -24.455 1.00 70.56 90 ARG A N 1
ATOM 698 C CA . ARG A 1 90 ? 29.256 -10.896 -24.347 1.00 70.56 90 ARG A CA 1
ATOM 699 C C . ARG A 1 90 ? 27.931 -10.163 -24.307 1.00 70.56 90 ARG A C 1
ATOM 701 O O . ARG A 1 90 ? 27.780 -9.179 -23.584 1.00 70.56 90 ARG A O 1
ATOM 708 N N . GLU A 1 91 ? 26.962 -10.660 -25.058 1.00 70.00 91 GLU A N 1
ATOM 709 C CA . GLU A 1 91 ? 25.584 -10.196 -24.952 1.00 70.00 91 GLU A CA 1
ATOM 710 C C . GLU A 1 91 ? 24.861 -11.002 -23.875 1.00 70.00 91 GLU A C 1
ATOM 712 O O . GLU A 1 91 ? 24.683 -12.215 -23.997 1.00 70.00 91 GLU A O 1
ATOM 717 N N . GLN A 1 92 ? 24.444 -10.321 -22.810 1.00 72.81 92 GLN A N 1
ATOM 718 C CA . GLN A 1 92 ? 23.626 -10.899 -21.756 1.00 72.81 92 GLN A CA 1
ATOM 719 C C . GLN A 1 92 ? 22.203 -10.356 -21.862 1.00 72.81 92 GLN A C 1
ATOM 721 O O . GLN A 1 92 ? 21.986 -9.144 -21.909 1.00 72.81 92 GLN A O 1
ATOM 726 N N . LYS A 1 93 ? 21.223 -11.259 -21.881 1.00 76.88 93 LYS A N 1
ATOM 727 C CA . LYS A 1 93 ? 19.815 -10.884 -21.753 1.00 76.88 93 LYS A CA 1
ATOM 728 C C . LYS A 1 93 ? 19.463 -10.741 -20.276 1.00 76.88 93 LYS A C 1
ATOM 730 O O . LYS A 1 93 ? 19.720 -11.643 -19.479 1.00 76.88 93 LYS A O 1
ATOM 735 N N . SER A 1 94 ? 18.837 -9.629 -19.932 1.00 76.19 94 SER A N 1
ATOM 736 C CA . SER A 1 94 ? 18.278 -9.384 -18.606 1.00 76.19 94 SER A CA 1
ATOM 737 C C . SER A 1 94 ? 16.839 -8.910 -18.749 1.00 76.19 94 SER A C 1
ATOM 739 O O . SER A 1 94 ? 16.463 -8.317 -19.756 1.00 76.19 94 SER A O 1
ATOM 741 N N . ARG A 1 95 ? 16.013 -9.158 -17.740 1.00 82.25 95 ARG A N 1
ATOM 742 C CA . ARG A 1 95 ? 14.668 -8.600 -17.638 1.00 82.25 95 ARG A CA 1
ATOM 743 C C . ARG A 1 95 ? 14.723 -7.415 -16.687 1.00 82.25 95 ARG A C 1
ATOM 745 O O . ARG A 1 95 ? 15.061 -7.581 -15.518 1.00 82.25 95 ARG A O 1
ATOM 752 N N . LEU A 1 96 ? 14.409 -6.233 -17.197 1.00 83.06 96 LEU A N 1
ATOM 753 C CA . LEU A 1 96 ? 14.188 -5.040 -16.395 1.00 83.06 96 LEU A CA 1
ATOM 754 C C . LEU A 1 96 ? 12.733 -5.052 -15.930 1.00 83.06 96 LEU A C 1
ATOM 756 O O . LEU A 1 96 ? 11.830 -5.057 -16.763 1.00 83.06 96 LEU A O 1
ATOM 760 N N . GLU A 1 97 ? 12.507 -5.064 -14.623 1.00 87.44 97 GLU A N 1
ATOM 761 C CA . GLU A 1 97 ? 11.198 -4.867 -14.005 1.00 87.44 97 GLU A CA 1
ATOM 762 C C . GLU A 1 97 ? 11.164 -3.484 -13.352 1.00 87.44 97 GLU A C 1
ATOM 764 O O . GLU A 1 97 ? 11.961 -3.172 -12.468 1.00 87.44 97 GLU A O 1
ATOM 769 N N . ILE A 1 98 ? 10.246 -2.637 -13.800 1.00 86.56 98 ILE A N 1
ATOM 770 C CA . ILE A 1 98 ? 9.972 -1.326 -13.228 1.00 86.56 98 ILE A CA 1
ATOM 771 C C . ILE A 1 98 ? 8.707 -1.443 -12.386 1.00 86.56 98 ILE A C 1
ATOM 773 O O . ILE A 1 98 ? 7.638 -1.779 -12.890 1.00 86.56 98 ILE A O 1
ATOM 777 N N . VAL A 1 99 ? 8.844 -1.157 -11.096 1.00 89.06 99 VAL A N 1
ATOM 778 C CA . VAL A 1 99 ? 7.766 -1.193 -10.111 1.00 89.06 99 VAL A CA 1
ATOM 779 C C . VAL A 1 99 ? 7.368 0.237 -9.777 1.00 89.06 99 VAL A C 1
ATOM 781 O O . VAL A 1 99 ? 8.167 0.996 -9.220 1.00 89.06 99 VAL A O 1
ATOM 784 N N . VAL A 1 100 ? 6.129 0.597 -10.102 1.00 88.88 100 VAL A N 1
ATOM 785 C CA . VAL A 1 100 ? 5.487 1.840 -9.674 1.00 88.88 100 VAL A CA 1
ATOM 786 C C . VAL A 1 100 ? 4.651 1.530 -8.438 1.00 88.88 100 VAL A C 1
ATOM 788 O O . VAL A 1 100 ? 3.824 0.623 -8.431 1.00 88.88 100 VAL A O 1
ATOM 791 N N . SER A 1 101 ? 4.892 2.265 -7.361 1.00 87.81 101 SER A N 1
ATOM 792 C CA . SER A 1 101 ? 4.270 2.034 -6.058 1.00 87.81 101 SER A CA 1
ATOM 793 C C . SER A 1 101 ? 3.749 3.341 -5.479 1.00 87.81 101 SER A C 1
ATOM 795 O O . SER A 1 101 ? 4.302 4.408 -5.734 1.00 87.81 101 SER A O 1
ATOM 797 N N . ALA A 1 102 ? 2.688 3.259 -4.688 1.00 84.62 102 ALA A N 1
ATOM 798 C CA . ALA A 1 102 ? 2.102 4.379 -3.963 1.00 84.62 102 ALA A CA 1
ATOM 799 C C . ALA A 1 102 ? 2.041 4.041 -2.465 1.00 84.62 102 ALA A C 1
ATOM 801 O O . ALA A 1 102 ? 2.246 2.880 -2.091 1.00 84.62 102 ALA A O 1
ATOM 802 N N . PRO A 1 103 ? 1.738 5.012 -1.583 1.00 75.81 103 PRO A N 1
ATOM 803 C CA . PRO A 1 103 ? 1.420 4.711 -0.202 1.00 75.81 103 PRO A CA 1
ATOM 804 C C . PRO A 1 103 ? 0.246 3.725 -0.137 1.00 75.81 103 PRO A C 1
ATOM 806 O O . PRO A 1 103 ? -0.549 3.622 -1.081 1.00 75.81 103 PRO A O 1
ATOM 809 N N . PRO A 1 104 ? 0.135 2.986 0.972 1.00 67.12 104 PRO A N 1
ATOM 810 C CA . PRO A 1 104 ? -0.751 1.840 1.082 1.00 67.12 104 PRO A CA 1
ATOM 811 C C . PRO A 1 104 ? -2.216 2.268 1.319 1.00 67.12 104 PRO A C 1
ATOM 813 O O . PRO A 1 104 ? -2.807 1.996 2.362 1.00 67.12 104 PRO A O 1
ATOM 816 N N . TRP A 1 105 ? -2.815 2.939 0.342 1.00 74.75 105 TRP A N 1
ATOM 817 C CA . TRP A 1 105 ? -4.224 3.327 0.298 1.00 74.75 105 TRP A CA 1
ATOM 818 C C . TRP A 1 105 ? -5.141 2.155 -0.094 1.00 74.75 105 TRP A C 1
ATOM 820 O O . TRP A 1 105 ? -4.646 1.104 -0.523 1.00 74.75 105 TRP A O 1
ATOM 830 N N . PRO A 1 106 ? -6.473 2.286 0.062 1.00 66.12 106 PRO A N 1
ATOM 831 C CA . PRO A 1 106 ? -7.394 1.275 -0.437 1.00 66.12 106 PRO A CA 1
ATOM 832 C C . PRO A 1 106 ? -7.267 1.154 -1.960 1.00 66.12 106 PRO A C 1
ATOM 834 O O . PRO A 1 106 ? -7.210 2.159 -2.659 1.00 66.12 106 PRO A O 1
ATOM 837 N N . GLY A 1 107 ? -7.193 -0.070 -2.483 1.00 64.12 107 GLY A N 1
ATOM 838 C CA . GLY A 1 107 ? -7.131 -0.312 -3.930 1.00 64.12 107 GLY A CA 1
ATOM 839 C C . GLY A 1 107 ? -5.803 0.041 -4.616 1.00 64.12 107 GLY A C 1
ATOM 840 O O . GLY A 1 107 ? -5.596 -0.401 -5.744 1.00 64.12 107 GLY A O 1
ATOM 841 N N . THR A 1 108 ? -4.861 0.738 -3.961 1.00 69.69 108 THR A N 1
ATOM 842 C CA . THR A 1 108 ? -3.530 0.950 -4.549 1.00 69.69 108 THR A CA 1
ATOM 843 C C . THR A 1 108 ? -2.741 -0.357 -4.541 1.00 69.69 108 THR A C 1
ATOM 845 O O . THR A 1 108 ? -2.488 -0.967 -3.493 1.00 69.69 108 THR A O 1
ATOM 848 N N . ARG A 1 109 ? -2.340 -0.797 -5.734 1.00 71.38 109 ARG A N 1
ATOM 849 C CA . ARG A 1 109 ? -1.479 -1.963 -5.950 1.00 71.38 109 ARG A CA 1
ATOM 850 C C . ARG A 1 109 ? -0.172 -1.516 -6.587 1.00 71.38 109 ARG A C 1
ATOM 852 O O . ARG A 1 109 ? -0.125 -0.503 -7.279 1.00 71.38 109 ARG A O 1
ATOM 859 N N . GLU A 1 110 ? 0.894 -2.261 -6.314 1.00 84.56 110 GLU A N 1
ATOM 860 C CA . GLU A 1 110 ? 2.141 -2.082 -7.052 1.00 84.56 110 GLU A CA 1
ATOM 861 C C . GLU A 1 110 ? 1.901 -2.467 -8.510 1.00 84.56 110 GLU A C 1
ATOM 863 O O . GLU A 1 110 ? 1.452 -3.577 -8.799 1.00 84.56 110 GLU A O 1
ATOM 868 N N . GLU A 1 111 ? 2.212 -1.556 -9.420 1.00 84.81 111 GLU A N 1
ATOM 869 C CA . GLU A 1 111 ? 2.114 -1.799 -10.850 1.00 84.81 111 GLU A CA 1
ATOM 870 C C . GLU A 1 111 ? 3.499 -2.154 -11.387 1.00 84.81 111 GLU A C 1
ATOM 872 O O . GLU A 1 111 ? 4.470 -1.418 -11.185 1.00 84.81 111 GLU A O 1
ATOM 877 N N . ARG A 1 112 ? 3.606 -3.321 -12.028 1.00 88.56 112 ARG A N 1
ATOM 878 C CA . ARG A 1 112 ? 4.878 -3.866 -12.504 1.00 88.56 112 ARG A CA 1
ATOM 879 C C . ARG A 1 112 ? 4.902 -3.907 -14.020 1.00 88.56 112 ARG A C 1
ATOM 881 O O . ARG A 1 112 ? 4.043 -4.522 -14.645 1.00 88.56 112 ARG A O 1
ATOM 888 N N . HIS A 1 113 ? 5.927 -3.296 -14.592 1.00 86.62 113 HIS A N 1
ATOM 889 C CA . HIS A 1 113 ? 6.164 -3.234 -16.027 1.00 86.62 113 HIS A CA 1
ATOM 890 C C . HIS A 1 113 ? 7.484 -3.914 -16.320 1.00 86.62 113 HIS A C 1
ATOM 892 O O . HIS A 1 113 ? 8.484 -3.610 -15.676 1.00 86.62 113 HIS A O 1
ATOM 898 N N . SER A 1 114 ? 7.517 -4.833 -17.280 1.00 86.06 114 SER A N 1
ATOM 899 C CA . SER A 1 114 ? 8.750 -5.556 -17.570 1.00 86.06 114 SER A CA 1
ATOM 900 C C . SER A 1 114 ? 9.124 -5.508 -19.035 1.00 86.06 114 SER A C 1
ATOM 902 O O . SER A 1 114 ? 8.285 -5.764 -19.894 1.00 86.06 114 SER A O 1
ATOM 904 N N . ALA A 1 115 ? 10.401 -5.266 -19.300 1.00 83.06 115 ALA A N 1
ATOM 905 C CA . ALA A 1 115 ? 10.981 -5.325 -20.628 1.00 83.06 115 ALA A CA 1
ATOM 906 C C . ALA A 1 115 ? 12.249 -6.177 -20.596 1.00 83.06 115 ALA A C 1
ATOM 908 O O . ALA A 1 115 ? 13.061 -6.083 -19.676 1.00 83.06 115 ALA A O 1
ATOM 909 N N . GLU A 1 116 ? 12.435 -7.002 -21.620 1.00 81.31 116 GLU A N 1
ATOM 910 C CA . GLU A 1 116 ? 13.740 -7.602 -21.869 1.00 81.31 116 GLU A CA 1
ATOM 911 C C . GLU A 1 116 ? 14.701 -6.522 -22.368 1.00 81.31 116 GLU A C 1
ATOM 913 O O . GLU A 1 116 ? 14.387 -5.765 -23.289 1.00 81.31 116 GLU A O 1
ATOM 918 N N . ILE A 1 117 ? 15.869 -6.462 -21.740 1.00 75.50 117 ILE A N 1
ATOM 919 C CA . ILE A 1 117 ? 16.977 -5.586 -22.091 1.00 75.50 117 ILE A CA 1
ATOM 920 C C . ILE A 1 117 ? 18.195 -6.440 -22.436 1.00 75.50 117 ILE A C 1
ATOM 922 O O . ILE A 1 117 ? 18.432 -7.506 -21.860 1.00 75.50 117 ILE A O 1
ATOM 926 N N . GLN A 1 118 ? 18.981 -5.967 -23.391 1.00 70.88 118 GLN A N 1
ATOM 927 C CA . GLN A 1 118 ? 20.211 -6.623 -23.806 1.00 70.88 118 GLN A CA 1
ATOM 928 C C . GLN A 1 118 ? 21.385 -5.784 -23.323 1.00 70.88 118 GLN A C 1
ATOM 930 O O . GLN A 1 118 ? 21.490 -4.613 -23.673 1.00 70.88 118 GLN A O 1
ATOM 935 N N . LYS A 1 119 ? 22.247 -6.378 -22.498 1.00 70.94 119 LYS A N 1
ATOM 936 C CA . LYS A 1 119 ? 23.444 -5.733 -21.958 1.00 70.94 119 LYS A CA 1
ATOM 937 C C . LYS A 1 119 ? 24.685 -6.281 -22.635 1.00 70.94 119 LYS A C 1
ATOM 939 O O . LYS A 1 119 ? 24.808 -7.492 -22.825 1.00 70.94 119 LYS A O 1
ATOM 944 N N . LYS A 1 120 ? 25.630 -5.397 -22.945 1.00 66.50 120 LYS A N 1
ATOM 945 C CA . LYS A 1 120 ? 26.972 -5.788 -23.379 1.00 66.50 120 LYS A CA 1
ATOM 946 C C . LYS A 1 120 ? 27.908 -5.831 -22.175 1.00 66.50 120 LYS A C 1
ATOM 948 O O . LYS A 1 120 ? 28.057 -4.841 -21.469 1.00 66.50 120 LYS A O 1
ATOM 953 N N . GLN A 1 121 ? 28.543 -6.974 -21.942 1.00 65.25 121 GLN A N 1
ATOM 954 C CA . GLN A 1 121 ? 29.624 -7.119 -20.968 1.00 65.25 121 GLN A CA 1
ATOM 955 C C . GLN A 1 121 ? 30.957 -7.144 -21.700 1.00 65.25 121 GLN A C 1
ATOM 957 O O . GLN A 1 121 ? 31.179 -8.035 -22.514 1.00 65.25 121 GLN A O 1
ATOM 962 N N . TYR A 1 122 ? 31.842 -6.191 -21.416 1.00 63.44 122 TYR A N 1
ATOM 963 C CA . TYR A 1 122 ? 33.156 -6.108 -22.054 1.00 63.44 122 TYR A CA 1
ATOM 964 C C . TYR A 1 122 ? 34.203 -6.910 -21.272 1.00 63.44 122 TYR A C 1
ATOM 966 O O . TYR A 1 122 ? 34.323 -6.786 -20.053 1.00 63.44 122 TYR A O 1
ATOM 974 N N . ILE A 1 123 ? 34.978 -7.723 -21.985 1.00 62.69 123 ILE A N 1
ATOM 975 C CA . ILE A 1 123 ? 36.048 -8.576 -21.464 1.00 62.69 123 ILE A CA 1
ATOM 976 C C . ILE A 1 123 ? 37.322 -8.236 -22.242 1.00 62.69 123 ILE A C 1
ATOM 978 O O . ILE A 1 123 ? 37.308 -8.210 -23.470 1.00 62.69 123 ILE A O 1
ATOM 982 N N . TRP A 1 124 ? 38.432 -7.995 -21.545 1.00 56.69 124 TRP A N 1
ATOM 983 C CA . TRP A 1 124 ? 39.726 -7.695 -22.165 1.00 56.69 124 TRP A CA 1
ATOM 984 C C . TRP A 1 124 ? 40.710 -8.846 -21.895 1.00 56.69 124 TRP A C 1
ATOM 986 O O . TRP A 1 124 ? 40.833 -9.286 -20.759 1.00 56.69 124 TRP A O 1
ATOM 996 N N . LEU A 1 125 ? 41.405 -9.351 -22.920 1.00 54.19 125 LEU A N 1
ATOM 997 C CA . LEU A 1 125 ? 42.421 -10.428 -22.833 1.00 54.19 125 LEU A CA 1
ATOM 998 C C . LEU A 1 125 ? 43.816 -9.876 -23.182 1.00 54.19 125 LEU A C 1
ATOM 1000 O O . LEU A 1 125 ? 43.872 -9.165 -24.179 1.00 54.19 125 LEU A O 1
ATOM 1004 N N . PRO A 1 126 ? 44.940 -10.208 -22.495 1.00 51.41 126 PRO A N 1
ATOM 1005 C CA . PRO A 1 126 ? 45.172 -11.399 -21.676 1.00 51.41 126 PRO A CA 1
ATOM 1006 C C . PRO A 1 126 ? 45.209 -11.155 -20.155 1.00 51.41 126 PRO A C 1
ATOM 1008 O O . PRO A 1 126 ? 45.421 -12.105 -19.405 1.00 51.41 126 PRO A O 1
ATOM 1011 N N . LEU A 1 127 ? 45.003 -9.925 -19.668 1.00 46.19 127 LEU A N 1
ATOM 1012 C CA . LEU A 1 127 ? 44.786 -9.709 -18.234 1.00 46.19 127 LEU A CA 1
ATOM 1013 C C . LEU A 1 127 ? 43.351 -10.112 -17.891 1.00 46.19 127 LEU A C 1
ATOM 1015 O O . LEU A 1 127 ? 42.419 -9.480 -18.370 1.00 46.19 127 LEU A O 1
ATOM 1019 N N . ILE A 1 128 ? 43.188 -11.128 -17.039 1.00 47.38 128 ILE A N 1
ATOM 1020 C CA . ILE A 1 128 ? 41.914 -11.570 -16.444 1.00 47.38 128 ILE A CA 1
ATOM 1021 C C . ILE A 1 128 ? 41.413 -10.482 -15.477 1.00 47.38 128 ILE A C 1
ATOM 1023 O O . ILE A 1 128 ? 41.373 -10.641 -14.263 1.00 47.38 128 ILE A O 1
ATOM 1027 N N . LEU A 1 129 ? 41.087 -9.323 -16.027 1.00 44.69 129 LEU A N 1
ATOM 1028 C CA . LEU A 1 129 ? 40.344 -8.259 -15.388 1.00 44.69 129 LEU A CA 1
ATOM 1029 C C . LEU A 1 129 ? 39.075 -8.132 -16.219 1.00 44.69 129 LEU A C 1
ATOM 1031 O O . LEU A 1 129 ? 38.967 -7.300 -17.117 1.00 44.69 129 LEU A O 1
ATOM 1035 N N . ALA A 1 130 ? 38.110 -9.010 -15.941 1.00 42.38 130 ALA A N 1
ATOM 1036 C CA . ALA A 1 130 ? 36.732 -8.696 -16.274 1.00 42.38 130 ALA A CA 1
ATOM 1037 C C . ALA A 1 130 ? 36.415 -7.420 -15.493 1.00 42.38 130 ALA A C 1
ATOM 1039 O O . ALA A 1 130 ? 36.315 -7.473 -14.272 1.00 42.38 130 ALA A O 1
ATOM 1040 N N . ALA A 1 131 ? 36.366 -6.268 -16.163 1.00 41.94 131 ALA A N 1
ATOM 1041 C CA . ALA A 1 131 ? 35.881 -5.047 -15.545 1.00 41.94 131 ALA A CA 1
ATOM 1042 C C . ALA A 1 131 ? 34.365 -5.227 -15.385 1.00 41.94 131 ALA A C 1
ATOM 1044 O O . ALA A 1 131 ? 33.656 -5.202 -16.391 1.00 41.94 131 ALA A O 1
ATOM 1045 N N . PRO A 1 132 ? 33.832 -5.433 -14.168 1.00 39.50 132 PRO A N 1
ATOM 1046 C CA . PRO A 1 132 ? 32.428 -5.808 -14.010 1.00 39.50 132 PRO A CA 1
ATOM 1047 C C . PRO A 1 132 ? 31.447 -4.643 -14.227 1.00 39.50 132 PRO A C 1
ATOM 1049 O O . PRO A 1 132 ? 30.254 -4.812 -14.007 1.00 39.50 132 PRO A O 1
ATOM 1052 N N . PHE A 1 133 ? 31.915 -3.446 -14.601 1.00 44.47 133 PHE A N 1
ATOM 1053 C CA . PHE A 1 133 ? 31.198 -2.208 -14.271 1.00 44.47 133 PHE A CA 1
ATOM 1054 C C . PHE A 1 133 ? 31.117 -1.155 -15.381 1.00 44.47 133 PHE A C 1
ATOM 1056 O O . PHE A 1 133 ? 30.967 0.023 -15.085 1.00 44.47 133 PHE A O 1
ATOM 1063 N N . LEU A 1 134 ? 31.137 -1.543 -16.655 1.00 43.50 134 LEU A N 1
ATOM 1064 C CA . LEU A 1 134 ? 30.428 -0.735 -17.654 1.00 43.50 134 LEU A CA 1
ATOM 1065 C C . LEU A 1 134 ? 29.021 -1.317 -17.752 1.00 43.50 134 LEU A C 1
ATOM 1067 O O . LEU A 1 134 ? 28.692 -2.019 -18.705 1.00 43.50 134 LEU A O 1
ATOM 1071 N N . SER A 1 135 ? 28.226 -1.122 -16.692 1.00 49.25 135 SER A N 1
ATOM 1072 C CA . SER A 1 135 ? 26.789 -1.355 -16.780 1.00 49.25 135 SER A CA 1
ATOM 1073 C C . SER A 1 135 ? 26.301 -0.518 -17.946 1.00 49.25 135 SER A C 1
ATOM 1075 O O . SER A 1 135 ? 26.471 0.697 -17.936 1.00 49.25 135 SER A O 1
ATOM 1077 N N . ASP A 1 136 ? 25.784 -1.180 -18.974 1.00 58.16 136 ASP A N 1
ATOM 1078 C CA . ASP A 1 136 ? 25.251 -0.525 -20.157 1.00 58.16 136 ASP A CA 1
ATOM 1079 C C . ASP A 1 136 ? 24.004 0.265 -19.728 1.00 58.16 136 ASP A C 1
ATOM 1081 O O . ASP A 1 136 ? 22.879 -0.233 -19.792 1.00 58.16 136 ASP A O 1
ATOM 1085 N N . ASP A 1 137 ? 24.210 1.469 -19.182 1.00 64.81 137 ASP A N 1
ATOM 1086 C CA . ASP A 1 137 ? 23.151 2.399 -18.791 1.00 64.81 137 ASP A CA 1
ATOM 1087 C C . ASP A 1 137 ? 22.228 2.651 -19.985 1.00 64.81 137 ASP A C 1
ATOM 1089 O O . ASP A 1 137 ? 21.024 2.814 -19.800 1.00 64.81 137 ASP A O 1
ATOM 1093 N N . ALA A 1 138 ? 22.753 2.548 -21.212 1.00 65.25 138 ALA A N 1
ATOM 1094 C CA . ALA A 1 138 ? 21.972 2.605 -22.437 1.00 65.25 138 ALA A CA 1
ATOM 1095 C C . ALA A 1 138 ? 20.912 1.490 -22.511 1.00 65.25 138 ALA A C 1
ATOM 1097 O O . ALA A 1 138 ? 19.798 1.736 -22.963 1.00 65.25 138 ALA A O 1
ATOM 1098 N N . ALA A 1 139 ? 21.189 0.277 -22.021 1.00 68.88 139 ALA A N 1
ATOM 1099 C CA . ALA A 1 139 ? 20.209 -0.812 -21.998 1.00 68.88 139 ALA A CA 1
ATOM 1100 C C . ALA A 1 139 ? 19.052 -0.525 -21.024 1.00 68.88 139 ALA A C 1
ATOM 1102 O O . ALA A 1 139 ? 17.890 -0.790 -21.343 1.00 68.88 139 ALA A O 1
ATOM 1103 N N . ILE A 1 140 ? 19.357 0.060 -19.858 1.00 72.19 140 ILE A N 1
ATOM 1104 C CA . ILE A 1 140 ? 18.345 0.524 -18.894 1.00 72.19 140 ILE A CA 1
ATOM 1105 C C . ILE A 1 140 ? 17.551 1.684 -19.500 1.00 72.19 140 ILE A C 1
ATOM 1107 O O . ILE A 1 140 ? 16.323 1.684 -19.423 1.00 72.19 140 ILE A O 1
ATOM 1111 N N . GLN A 1 141 ? 18.229 2.627 -20.157 1.00 73.00 141 GLN A N 1
ATOM 1112 C CA . GLN A 1 141 ? 17.608 3.771 -20.823 1.00 73.00 141 GLN A CA 1
ATOM 1113 C C . GLN A 1 141 ? 16.661 3.346 -21.947 1.00 73.00 141 GLN A C 1
ATOM 1115 O O . GLN A 1 141 ? 15.531 3.833 -22.023 1.00 73.00 141 GLN A O 1
ATOM 1120 N N . HIS A 1 142 ? 17.065 2.387 -22.780 1.00 73.50 142 HIS A N 1
ATOM 1121 C CA . HIS A 1 142 ? 16.218 1.812 -23.822 1.00 73.50 142 HIS A CA 1
ATOM 1122 C C . HIS A 1 142 ? 14.997 1.091 -23.239 1.00 73.50 142 HIS A C 1
ATOM 1124 O O . HIS A 1 142 ? 13.878 1.301 -23.714 1.00 73.50 142 HIS A O 1
ATOM 1130 N N . GLY A 1 143 ? 15.186 0.279 -22.192 1.00 76.69 143 GLY A N 1
ATOM 1131 C CA . GLY A 1 143 ? 14.086 -0.393 -21.497 1.00 76.69 143 GLY A CA 1
ATOM 1132 C C . GLY A 1 143 ? 13.090 0.595 -20.883 1.00 76.69 143 GLY A C 1
ATOM 1133 O O . GLY A 1 143 ? 11.884 0.470 -21.089 1.00 76.69 143 GLY A O 1
ATOM 1134 N N . ALA A 1 144 ? 13.592 1.620 -20.193 1.00 77.44 144 ALA A N 1
ATOM 1135 C CA . ALA A 1 144 ? 12.786 2.671 -19.580 1.00 77.44 144 ALA A CA 1
ATOM 1136 C C . ALA A 1 144 ? 12.040 3.523 -20.616 1.00 77.44 144 ALA A C 1
ATOM 1138 O O . ALA A 1 144 ? 10.868 3.828 -20.423 1.00 77.44 144 ALA A O 1
ATOM 1139 N N . THR A 1 145 ? 12.681 3.851 -21.741 1.00 79.75 145 THR A N 1
ATOM 1140 C CA . THR A 1 145 ? 12.049 4.584 -22.849 1.00 79.75 145 THR A CA 1
ATOM 1141 C C . THR A 1 145 ? 10.892 3.788 -23.445 1.00 79.75 145 THR A C 1
ATOM 1143 O O . THR A 1 145 ? 9.815 4.332 -23.673 1.00 79.75 145 THR A O 1
ATOM 1146 N N . ARG A 1 146 ? 11.080 2.477 -23.648 1.00 81.38 146 ARG A N 1
ATOM 1147 C CA . ARG A 1 146 ? 10.036 1.587 -24.174 1.00 81.38 146 ARG A CA 1
ATOM 1148 C C . ARG A 1 146 ? 8.833 1.481 -23.235 1.00 81.38 146 ARG A C 1
ATOM 1150 O O . ARG A 1 146 ? 7.703 1.469 -23.707 1.00 81.38 146 ARG A O 1
ATOM 1157 N N . LEU A 1 147 ? 9.081 1.399 -21.929 1.00 83.75 147 LEU A N 1
ATOM 1158 C CA . LEU A 1 147 ? 8.038 1.293 -20.903 1.00 83.75 147 LEU A CA 1
ATOM 1159 C C . LEU A 1 147 ? 7.450 2.654 -20.489 1.00 83.75 147 LEU A C 1
ATOM 1161 O O . LEU A 1 147 ? 6.477 2.692 -19.740 1.00 83.75 147 LEU A O 1
ATOM 1165 N N .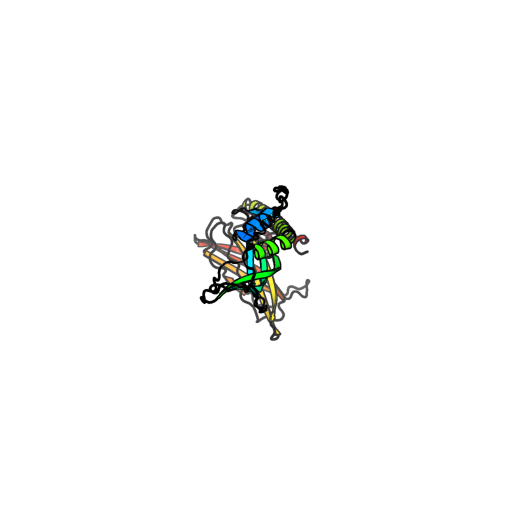 GLY A 1 148 ? 8.012 3.765 -20.977 1.00 82.75 148 GLY A N 1
ATOM 1166 C CA . GLY A 1 148 ? 7.652 5.133 -20.594 1.00 82.75 148 GLY A CA 1
ATOM 1167 C C . GLY A 1 148 ? 6.146 5.424 -20.610 1.00 82.75 148 GLY A C 1
ATOM 1168 O O . GLY A 1 148 ? 5.632 5.868 -19.585 1.00 82.75 148 GLY A O 1
ATOM 1169 N N . PRO A 1 149 ? 5.408 5.130 -21.701 1.00 83.81 149 PRO A N 1
ATOM 1170 C CA . PRO A 1 149 ? 3.965 5.376 -21.764 1.00 83.81 149 PRO A CA 1
ATOM 1171 C C . PRO A 1 149 ? 3.154 4.588 -20.726 1.00 83.81 149 PRO A C 1
ATOM 1173 O O . PRO A 1 149 ? 2.212 5.123 -20.139 1.00 83.81 149 PRO A O 1
ATOM 1176 N N . GLU A 1 150 ? 3.522 3.330 -20.472 1.00 86.38 150 GLU A N 1
ATOM 1177 C CA . GLU A 1 150 ? 2.850 2.503 -19.467 1.00 86.38 150 GLU A CA 1
ATOM 1178 C C . GLU A 1 150 ? 3.123 3.042 -18.063 1.00 86.38 150 GLU A C 1
ATOM 1180 O O . GLU A 1 150 ? 2.186 3.275 -17.309 1.00 86.38 150 GLU A O 1
ATOM 1185 N N . ILE A 1 151 ? 4.388 3.347 -17.753 1.00 87.38 151 ILE A N 1
ATOM 1186 C CA . ILE A 1 151 ? 4.798 3.944 -16.475 1.00 87.38 151 ILE A CA 1
ATOM 1187 C C . ILE A 1 151 ? 4.078 5.274 -16.247 1.00 87.38 151 ILE A C 1
ATOM 1189 O O . ILE A 1 151 ? 3.585 5.522 -15.149 1.00 87.38 151 ILE A O 1
ATOM 1193 N N . ALA A 1 152 ? 3.987 6.121 -17.273 1.00 85.06 152 ALA A N 1
ATOM 1194 C CA . ALA A 1 152 ? 3.278 7.394 -17.218 1.00 85.06 152 ALA A CA 1
ATOM 1195 C C . ALA A 1 152 ? 1.802 7.199 -16.851 1.00 85.06 152 ALA A C 1
ATOM 1197 O O . ALA A 1 152 ? 1.280 7.888 -15.973 1.00 85.06 152 ALA A O 1
ATOM 1198 N N . SER A 1 153 ? 1.136 6.238 -17.497 1.00 86.56 153 SER A N 1
ATOM 1199 C CA . SER A 1 153 ? -0.251 5.879 -17.196 1.00 86.56 153 SER A CA 1
ATOM 1200 C C . SER A 1 153 ? -0.404 5.392 -15.752 1.00 86.56 153 SER A C 1
ATOM 1202 O O . SER A 1 153 ? -1.290 5.862 -15.038 1.00 86.56 153 SER A O 1
ATOM 1204 N N . SER A 1 154 ? 0.477 4.501 -15.295 1.00 87.81 154 SER A N 1
ATOM 1205 C CA . SER A 1 154 ? 0.468 3.951 -13.934 1.00 87.81 154 SER A CA 1
ATOM 1206 C C . SER A 1 154 ? 0.696 5.029 -12.879 1.00 87.81 154 SER A C 1
ATOM 1208 O O . SER A 1 154 ? -0.039 5.103 -11.896 1.00 87.81 154 SER A O 1
ATOM 1210 N N . VAL A 1 155 ? 1.656 5.936 -13.100 1.00 88.25 155 VAL A N 1
ATOM 1211 C CA . VAL A 1 155 ? 1.887 7.070 -12.196 1.00 88.25 155 VAL A CA 1
ATOM 1212 C C . VAL A 1 155 ? 0.667 7.982 -12.156 1.00 88.25 155 VAL A C 1
ATOM 1214 O O . VAL A 1 155 ? 0.239 8.327 -11.063 1.00 88.25 155 VAL A O 1
ATOM 1217 N N . LYS A 1 156 ? 0.072 8.347 -13.301 1.00 86.81 156 LYS A N 1
ATOM 1218 C CA . LYS A 1 156 ? -1.124 9.209 -13.329 1.00 86.81 156 LYS A CA 1
ATOM 1219 C C . LYS A 1 156 ? -2.292 8.588 -12.559 1.00 86.81 156 LYS A C 1
ATOM 1221 O O . LYS A 1 156 ? -2.926 9.283 -11.768 1.00 86.81 156 LYS A O 1
ATOM 1226 N N . ARG A 1 157 ? -2.549 7.285 -12.739 1.00 86.25 157 ARG A N 1
ATOM 1227 C CA . ARG A 1 157 ? -3.590 6.555 -11.993 1.00 86.25 157 ARG A CA 1
ATOM 1228 C C . ARG A 1 157 ? -3.316 6.547 -10.495 1.00 86.25 157 ARG A C 1
ATOM 1230 O O . ARG A 1 157 ? -4.177 6.950 -9.716 1.00 86.25 157 ARG A O 1
ATOM 1237 N N . LEU A 1 158 ? -2.117 6.127 -10.097 1.00 86.81 158 LEU A N 1
ATOM 1238 C CA . LEU A 1 158 ? -1.738 6.056 -8.689 1.00 86.81 158 LEU A CA 1
ATOM 1239 C C . LEU A 1 158 ? -1.724 7.441 -8.039 1.00 86.81 158 LEU A C 1
ATOM 1241 O O . LEU A 1 158 ? -2.158 7.575 -6.903 1.00 86.81 158 LEU A O 1
ATOM 1245 N N . GLN A 1 159 ? -1.285 8.479 -8.749 1.00 86.50 159 GLN A N 1
ATOM 1246 C CA . GLN A 1 159 ? -1.293 9.852 -8.255 1.00 86.50 159 GLN A CA 1
ATOM 1247 C C . GLN A 1 159 ? -2.726 10.351 -8.036 1.00 86.50 159 GLN A C 1
ATOM 1249 O O . GLN A 1 159 ? -3.025 10.839 -6.953 1.00 86.50 159 GLN A O 1
ATOM 1254 N N . ALA A 1 160 ? -3.639 10.126 -8.987 1.00 84.81 160 ALA A N 1
ATOM 1255 C CA . ALA A 1 160 ? -5.052 10.469 -8.816 1.00 84.81 160 ALA A CA 1
ATOM 1256 C C . ALA A 1 160 ? -5.699 9.729 -7.630 1.00 84.81 160 ALA A C 1
ATOM 1258 O O . ALA A 1 160 ? -6.457 10.324 -6.861 1.00 84.81 160 ALA A O 1
ATOM 1259 N N . GLN A 1 161 ? -5.376 8.443 -7.444 1.00 83.81 161 GLN A N 1
ATOM 1260 C CA . GLN A 1 161 ? -5.830 7.674 -6.281 1.00 83.81 161 GLN A CA 1
ATOM 1261 C C . GLN A 1 161 ? -5.272 8.251 -4.977 1.00 83.81 161 GLN A C 1
ATOM 1263 O O . GLN A 1 161 ? -6.015 8.431 -4.013 1.00 83.81 161 GLN A O 1
ATOM 1268 N N . VAL A 1 162 ? -3.977 8.572 -4.941 1.00 85.06 162 VAL A N 1
ATOM 1269 C CA . VAL A 1 162 ? -3.344 9.166 -3.762 1.00 85.06 162 VAL A CA 1
ATOM 1270 C C . VAL A 1 162 ? -3.967 10.513 -3.423 1.00 85.06 162 VAL A C 1
ATOM 1272 O O . VAL A 1 162 ? -4.324 10.711 -2.267 1.00 85.06 162 VAL A O 1
ATOM 1275 N N . ASP A 1 163 ? -4.141 11.399 -4.401 1.00 84.75 163 ASP A N 1
ATOM 1276 C CA . ASP A 1 163 ? -4.717 12.729 -4.194 1.00 84.75 163 ASP A CA 1
ATOM 1277 C C . ASP A 1 163 ? -6.147 12.623 -3.639 1.00 84.75 163 ASP A C 1
ATOM 1279 O O . ASP A 1 163 ? -6.508 13.302 -2.674 1.00 84.75 163 ASP A O 1
ATOM 1283 N N . TYR A 1 164 ? -6.950 11.699 -4.179 1.00 85.06 164 TYR A N 1
ATOM 1284 C CA . TYR A 1 164 ? -8.290 11.411 -3.669 1.00 85.06 164 TYR A CA 1
ATOM 1285 C C . TYR A 1 164 ? -8.265 10.954 -2.203 1.00 85.06 164 TYR A C 1
ATOM 1287 O O . TYR A 1 164 ? -8.972 11.517 -1.358 1.00 85.06 164 TYR A O 1
ATOM 1295 N N . PHE A 1 165 ? -7.445 9.950 -1.881 1.00 83.50 165 PHE A N 1
ATOM 1296 C CA . PHE A 1 165 ? -7.398 9.385 -0.533 1.00 83.50 165 PHE A CA 1
ATOM 1297 C C . PHE A 1 165 ? -6.741 10.313 0.481 1.00 83.50 165 PHE A C 1
ATOM 1299 O O . PHE A 1 165 ? -7.169 10.332 1.632 1.00 83.50 165 PHE A O 1
ATOM 1306 N N . GLN A 1 166 ? -5.765 11.122 0.072 1.00 84.31 166 GLN A N 1
ATOM 1307 C CA . GLN A 1 166 ? -5.226 12.195 0.900 1.00 84.31 166 GLN A CA 1
ATOM 1308 C C . GLN A 1 166 ? -6.309 13.226 1.211 1.00 84.31 166 GLN A C 1
ATOM 1310 O O . GLN A 1 166 ? -6.502 13.552 2.380 1.00 84.31 166 GLN A O 1
ATOM 1315 N N . GLY A 1 167 ? -7.093 13.654 0.218 1.00 84.75 167 GLY A N 1
ATOM 1316 C CA . GLY A 1 167 ? -8.212 14.568 0.444 1.00 84.75 167 GLY A CA 1
ATOM 1317 C C . GLY A 1 167 ? -9.299 13.985 1.358 1.00 84.75 167 GLY A C 1
ATOM 1318 O O . GLY A 1 167 ? -9.866 14.696 2.187 1.00 84.75 167 GLY A O 1
ATOM 1319 N N . GLU A 1 168 ? -9.609 12.691 1.245 1.00 84.56 168 GLU A N 1
ATOM 1320 C CA . GLU A 1 168 ? -10.540 12.010 2.159 1.00 84.56 168 GLU A CA 1
ATOM 1321 C C . GLU A 1 168 ? -9.951 11.862 3.572 1.00 84.56 168 GLU A C 1
ATOM 1323 O O . GLU A 1 168 ? -10.648 12.109 4.561 1.00 84.56 168 GLU A O 1
ATOM 1328 N N . LEU A 1 169 ? -8.661 11.524 3.681 1.00 82.75 169 LEU A N 1
ATOM 1329 C CA . LEU A 1 169 ? -7.939 11.468 4.948 1.00 82.75 169 LEU A CA 1
ATOM 1330 C C . LEU A 1 169 ? -7.988 12.830 5.639 1.00 82.75 169 LEU A C 1
ATOM 1332 O O . LEU A 1 169 ? -8.387 12.906 6.794 1.00 82.75 169 LEU A O 1
ATOM 1336 N N . GLU A 1 170 ? -7.633 13.909 4.947 1.00 84.44 170 GLU A N 1
ATOM 1337 C CA . GLU A 1 170 ? -7.646 15.271 5.483 1.00 84.44 170 GLU A CA 1
ATOM 1338 C C . GLU A 1 170 ? -9.043 15.702 5.929 1.00 84.44 170 GLU A C 1
ATOM 1340 O O . GLU A 1 170 ? -9.201 16.206 7.043 1.00 84.44 170 GLU A O 1
ATOM 1345 N N . ARG A 1 171 ? -10.076 15.422 5.123 1.00 83.88 171 ARG A N 1
ATOM 1346 C CA . ARG A 1 171 ? -11.473 15.686 5.499 1.00 83.88 171 ARG A CA 1
ATOM 1347 C C . ARG A 1 171 ? -11.869 14.958 6.782 1.00 83.88 171 ARG A C 1
ATOM 1349 O O . ARG A 1 171 ? -12.555 15.540 7.620 1.00 83.88 171 ARG A O 1
ATOM 1356 N N . ARG A 1 172 ? -11.430 13.711 6.969 1.00 79.06 172 ARG A N 1
ATOM 1357 C CA . ARG A 1 172 ? -11.703 12.929 8.187 1.00 79.06 172 ARG A CA 1
ATOM 1358 C C . ARG A 1 172 ? -10.842 13.351 9.374 1.00 79.06 172 ARG A C 1
ATOM 1360 O O . ARG A 1 172 ? -11.358 13.400 10.482 1.00 79.06 172 ARG A O 1
ATOM 1367 N N . ARG A 1 173 ? -9.581 13.730 9.155 1.00 79.44 173 ARG A N 1
ATOM 1368 C CA . ARG A 1 173 ? -8.696 14.309 10.183 1.00 79.44 173 ARG A CA 1
ATOM 1369 C C . ARG A 1 173 ? -9.214 15.650 10.702 1.00 79.44 173 ARG A C 1
ATOM 1371 O O . ARG A 1 173 ? -8.972 15.981 11.859 1.00 79.44 173 ARG A O 1
ATOM 1378 N N . GLY A 1 174 ? -9.886 16.418 9.841 1.00 71.62 174 GLY A N 1
ATOM 1379 C CA . GLY A 1 174 ? -10.559 17.667 10.194 1.00 71.62 174 GLY A CA 1
ATOM 1380 C C . GLY A 1 174 ? -11.872 17.473 10.959 1.00 71.62 174 GLY A C 1
ATOM 1381 O O . GLY A 1 174 ? -12.348 18.419 11.585 1.00 71.62 174 GLY A O 1
ATOM 1382 N N . ARG A 1 175 ? -12.454 16.264 10.950 1.00 70.50 175 ARG A N 1
ATOM 1383 C CA . ARG A 1 175 ? -13.520 15.892 11.891 1.00 70.50 175 ARG A CA 1
ATOM 1384 C C . ARG A 1 175 ? -12.896 15.606 13.256 1.00 70.50 175 ARG A C 1
ATOM 1386 O O . ARG A 1 175 ? -11.734 15.222 13.340 1.00 70.50 175 ARG A O 1
ATOM 1393 N N . ASP A 1 176 ? -13.673 15.807 14.315 1.00 70.88 176 ASP A N 1
ATOM 1394 C CA . ASP A 1 176 ? -13.237 15.630 15.701 1.00 70.88 176 ASP A CA 1
ATOM 1395 C C . ASP A 1 176 ? -12.397 14.346 15.893 1.00 70.88 176 ASP A C 1
ATOM 1397 O O . ASP A 1 176 ? -12.853 13.233 15.609 1.00 70.88 176 ASP A O 1
ATOM 1401 N N . ARG A 1 177 ? -11.153 14.502 16.371 1.00 75.19 177 ARG A N 1
ATOM 1402 C CA . ARG A 1 177 ? -10.213 13.391 16.606 1.00 75.19 177 ARG A CA 1
ATOM 1403 C C . ARG A 1 177 ? -10.731 12.417 17.657 1.00 75.19 177 ARG A C 1
ATOM 1405 O O . ARG A 1 177 ? -10.362 11.248 17.620 1.00 75.19 177 ARG A O 1
ATOM 1412 N N . HIS A 1 178 ? -11.593 12.876 18.562 1.00 74.44 178 HIS A N 1
ATOM 1413 C CA . HIS A 1 178 ? -12.261 12.011 19.531 1.00 74.44 178 HIS A CA 1
ATOM 1414 C C . HIS A 1 178 ? -13.285 11.098 18.857 1.00 74.44 178 HIS A C 1
ATOM 1416 O O . HIS A 1 178 ? -13.436 9.942 19.242 1.00 74.44 178 HIS A O 1
ATOM 1422 N N . ALA A 1 179 ? -13.940 11.576 17.797 1.00 77.50 179 ALA A N 1
ATOM 1423 C CA . ALA A 1 179 ? -14.847 10.755 17.012 1.00 77.50 179 ALA A CA 1
ATOM 1424 C C . ALA A 1 179 ? -14.086 9.733 16.147 1.00 77.50 179 ALA A C 1
ATOM 1426 O O . ALA A 1 179 ? -14.564 8.609 15.986 1.00 77.50 179 ALA A O 1
ATOM 1427 N N . TYR A 1 180 ? -12.914 10.095 15.613 1.00 84.56 180 TYR A N 1
ATOM 1428 C CA . TYR A 1 180 ? -12.119 9.248 14.716 1.00 84.56 180 TYR A CA 1
ATOM 1429 C C . TYR A 1 180 ? -10.662 9.118 15.190 1.00 84.56 180 TYR A C 1
ATOM 1431 O O . TYR A 1 180 ? -9.770 9.678 14.550 1.00 84.56 180 TYR A O 1
ATOM 1439 N N . PRO A 1 181 ? -10.385 8.382 16.286 1.00 87.00 181 PRO A N 1
ATOM 1440 C CA . PRO A 1 181 ? -9.027 8.210 16.813 1.00 87.00 181 PRO A CA 1
ATOM 1441 C C . PRO A 1 181 ? -8.122 7.399 15.873 1.00 87.00 181 PRO A C 1
ATOM 1443 O O . PRO A 1 181 ? -6.899 7.506 15.929 1.00 87.00 181 PRO A O 1
ATOM 1446 N N . ILE A 1 182 ? -8.710 6.620 14.965 1.00 90.44 182 ILE A N 1
ATOM 1447 C CA . ILE A 1 182 ? -8.014 5.946 13.870 1.00 90.44 182 ILE A CA 1
ATOM 1448 C C . ILE A 1 182 ? -8.810 6.077 12.572 1.00 90.44 182 ILE A C 1
ATOM 1450 O O . ILE A 1 182 ? -10.017 6.322 12.587 1.00 90.44 182 ILE A O 1
ATOM 1454 N N . ILE A 1 183 ? -8.125 5.889 11.447 1.00 87.81 183 ILE A N 1
ATOM 1455 C CA . ILE A 1 183 ? -8.729 5.828 10.114 1.00 87.81 183 ILE A CA 1
ATOM 1456 C C . ILE A 1 183 ? -8.248 4.542 9.443 1.00 87.81 183 ILE A C 1
ATOM 1458 O O . ILE A 1 183 ? -7.044 4.312 9.339 1.00 87.81 183 ILE A O 1
ATOM 1462 N N . ILE A 1 184 ? -9.175 3.691 9.003 1.00 87.31 184 ILE A N 1
ATOM 1463 C CA . ILE A 1 184 ? -8.848 2.409 8.368 1.00 87.31 184 ILE A CA 1
ATOM 1464 C C . ILE A 1 184 ? -8.722 2.654 6.868 1.00 87.31 184 ILE A C 1
ATOM 1466 O O . ILE A 1 184 ? -9.701 2.958 6.185 1.00 87.31 184 ILE A O 1
ATOM 1470 N N . THR A 1 185 ? -7.500 2.543 6.359 1.00 79.75 185 THR A N 1
ATOM 1471 C CA . THR A 1 185 ? -7.161 2.815 4.956 1.00 79.75 185 THR A CA 1
ATOM 1472 C C . THR A 1 185 ? -7.073 1.545 4.124 1.00 79.75 185 THR A C 1
ATOM 1474 O O . THR A 1 185 ? -6.660 1.581 2.974 1.00 79.75 185 THR A O 1
ATOM 1477 N N . GLY A 1 186 ? -7.436 0.401 4.689 1.00 75.75 186 GLY A N 1
ATOM 1478 C CA . GLY A 1 186 ? -7.555 -0.841 3.948 1.00 75.75 186 GLY A CA 1
ATOM 1479 C C . GLY A 1 186 ? -7.812 -2.008 4.880 1.00 75.75 186 GLY A C 1
ATOM 1480 O O . GLY A 1 186 ? -7.157 -2.141 5.913 1.00 75.75 186 GLY A O 1
ATOM 1481 N N . PHE A 1 187 ? -8.756 -2.851 4.491 1.00 78.00 187 PHE A N 1
ATOM 1482 C CA . PHE A 1 187 ? -8.970 -4.163 5.072 1.00 78.00 187 PHE A CA 1
ATOM 1483 C C . PHE A 1 187 ? -9.316 -5.107 3.924 1.00 78.00 187 PHE A C 1
ATOM 1485 O O . PHE A 1 187 ? -10.317 -4.905 3.238 1.00 78.00 187 PHE A O 1
ATOM 1492 N N . GLN A 1 188 ? -8.449 -6.081 3.676 1.00 76.12 188 GLN A N 1
ATOM 1493 C CA . GLN A 1 188 ? -8.620 -7.053 2.605 1.00 76.12 188 GLN A CA 1
ATOM 1494 C C . GLN A 1 188 ? -8.427 -8.446 3.189 1.00 76.12 188 GLN A C 1
ATOM 1496 O O . GLN A 1 188 ? -7.387 -8.717 3.786 1.00 76.12 188 GLN A O 1
ATOM 1501 N N . SER A 1 189 ? -9.441 -9.290 3.022 1.00 73.88 189 SER A N 1
ATOM 1502 C CA . SER A 1 189 ? -9.364 -10.728 3.273 1.00 73.88 189 SER A CA 1
ATOM 1503 C C . SER A 1 189 ? -8.938 -11.406 1.974 1.00 73.88 189 SER A C 1
ATOM 1505 O O . SER A 1 189 ? -9.432 -11.031 0.911 1.00 73.88 189 SER A O 1
ATOM 1507 N N . GLU A 1 190 ? -8.038 -12.375 2.052 1.00 75.00 190 GLU A N 1
ATOM 1508 C CA . GLU A 1 190 ? -7.584 -13.166 0.908 1.00 75.00 190 GLU A CA 1
ATOM 1509 C C . GLU A 1 190 ? -7.722 -14.649 1.252 1.00 75.00 190 GLU A C 1
ATOM 1511 O O . GLU A 1 190 ? -7.209 -15.082 2.289 1.00 75.00 190 GLU A O 1
ATOM 1516 N N . ASP A 1 191 ? -8.438 -15.394 0.407 1.00 71.38 191 ASP A N 1
ATOM 1517 C CA . ASP A 1 191 ? -8.504 -16.851 0.453 1.00 71.38 191 ASP A CA 1
ATOM 1518 C C . ASP A 1 191 ? -7.442 -17.437 -0.484 1.00 71.38 191 ASP A C 1
ATOM 1520 O O . ASP A 1 191 ? -7.409 -17.170 -1.685 1.00 71.38 191 ASP A O 1
ATOM 1524 N N . HIS A 1 192 ? -6.528 -18.219 0.079 1.00 71.31 192 HIS A N 1
ATOM 1525 C CA . HIS A 1 192 ? -5.460 -18.879 -0.658 1.00 71.31 192 HIS A CA 1
ATOM 1526 C C . HIS A 1 192 ? -5.632 -20.391 -0.553 1.00 71.31 192 HIS A C 1
ATOM 1528 O O . HIS A 1 192 ? -5.947 -20.932 0.505 1.00 71.31 192 HIS A O 1
ATOM 1534 N N . TYR A 1 193 ? -5.418 -21.074 -1.674 1.00 65.38 193 TYR A N 1
ATOM 1535 C CA . TYR A 1 193 ? -5.307 -22.527 -1.723 1.00 65.38 193 TYR A CA 1
ATOM 1536 C C . TYR A 1 193 ? -3.851 -22.875 -1.976 1.00 65.38 193 TYR A C 1
ATOM 1538 O O . TYR A 1 193 ? -3.301 -22.517 -3.023 1.00 65.38 193 TYR A O 1
ATOM 1546 N N . GLU A 1 194 ? -3.222 -23.559 -1.030 1.00 65.69 194 GLU A N 1
ATOM 1547 C CA . GLU A 1 194 ? -1.877 -24.066 -1.240 1.00 65.69 194 GLU A CA 1
ATOM 1548 C C . GLU A 1 194 ? -1.888 -25.261 -2.200 1.00 65.69 194 GLU A C 1
ATOM 1550 O O . GLU A 1 194 ? -2.906 -25.904 -2.471 1.00 65.69 194 GLU A O 1
ATOM 1555 N N . THR A 1 195 ? -0.715 -25.563 -2.758 1.00 62.56 195 THR A N 1
ATOM 1556 C CA . THR A 1 195 ? -0.559 -26.629 -3.763 1.00 62.56 195 THR A CA 1
ATOM 1557 C C . THR A 1 195 ? -0.829 -28.026 -3.188 1.00 62.56 195 THR A C 1
ATOM 1559 O O . THR A 1 195 ? -1.122 -28.951 -3.943 1.00 62.56 195 THR A O 1
ATOM 1562 N N . ASP A 1 196 ? -0.754 -28.190 -1.867 1.00 71.56 196 ASP A N 1
ATOM 1563 C CA . ASP A 1 196 ? -1.081 -29.427 -1.151 1.00 71.56 196 ASP A CA 1
ATOM 1564 C C . ASP A 1 196 ? -2.587 -29.574 -0.837 1.00 71.56 196 ASP A C 1
ATOM 1566 O O . ASP A 1 196 ? -3.006 -30.592 -0.283 1.00 71.56 196 ASP A O 1
ATOM 1570 N N . GLY A 1 197 ? -3.407 -28.595 -1.238 1.00 62.44 197 GLY A N 1
ATOM 1571 C CA . GLY A 1 197 ? -4.845 -28.561 -0.990 1.00 62.44 197 GLY A CA 1
ATOM 1572 C C . GLY A 1 197 ? -5.232 -27.964 0.363 1.00 62.44 197 GLY A C 1
ATOM 1573 O O . GLY A 1 197 ? -6.421 -27.983 0.694 1.00 62.44 197 GLY A O 1
ATOM 1574 N N . SER A 1 198 ? -4.275 -27.438 1.137 1.00 67.94 198 SER A N 1
ATOM 1575 C CA . SER A 1 198 ? -4.575 -26.679 2.347 1.00 67.94 198 SER A CA 1
ATOM 1576 C C . SER A 1 198 ? -5.265 -25.353 1.989 1.00 67.94 198 SER A C 1
ATOM 1578 O O . SER A 1 198 ? -5.016 -24.749 0.941 1.00 67.94 198 SER A O 1
ATOM 1580 N N . HIS A 1 199 ? -6.215 -24.942 2.830 1.00 70.88 199 HIS A N 1
ATOM 1581 C CA . HIS A 1 199 ? -6.933 -23.680 2.685 1.00 70.88 199 HIS A CA 1
ATOM 1582 C C . HIS A 1 199 ? -6.423 -22.701 3.735 1.00 70.88 199 HIS A C 1
ATOM 1584 O O . HIS A 1 199 ? -6.513 -22.977 4.933 1.00 70.88 199 HIS A O 1
ATOM 1590 N N . GLU A 1 200 ? -5.937 -21.551 3.283 1.00 74.31 200 GLU A N 1
ATOM 1591 C CA . GLU A 1 200 ? -5.445 -20.483 4.136 1.00 74.31 200 GLU A CA 1
ATOM 1592 C C . GLU A 1 200 ? -6.280 -19.221 3.956 1.00 74.31 200 GLU A C 1
ATOM 1594 O O . GLU A 1 200 ? -6.382 -18.661 2.865 1.00 74.31 200 GLU A O 1
ATOM 1599 N N . LEU A 1 201 ? -6.839 -18.725 5.058 1.00 75.06 201 LEU A N 1
ATOM 1600 C CA . LEU A 1 201 ? -7.482 -17.418 5.088 1.00 75.06 201 LEU A CA 1
ATOM 1601 C C . LEU A 1 201 ? -6.553 -16.411 5.760 1.00 75.06 201 LEU A C 1
ATOM 1603 O O . LEU A 1 201 ? -6.165 -16.585 6.915 1.00 75.06 201 LEU A O 1
ATOM 1607 N N . SER A 1 202 ? -6.216 -15.339 5.052 1.00 78.19 202 SER A N 1
ATOM 1608 C CA . SER A 1 202 ? -5.369 -14.267 5.575 1.00 78.19 202 SER A CA 1
ATOM 1609 C C . SER A 1 202 ? -6.062 -12.915 5.445 1.00 78.19 202 SER A C 1
ATOM 1611 O O . SER A 1 202 ? -6.998 -12.739 4.663 1.00 78.19 202 SER A O 1
ATOM 1613 N N . ALA A 1 203 ? -5.617 -11.934 6.229 1.00 77.25 203 ALA A N 1
ATOM 1614 C CA . ALA A 1 203 ? -6.062 -10.560 6.067 1.00 77.25 203 ALA A CA 1
ATOM 1615 C C . ALA A 1 203 ? -4.900 -9.580 6.157 1.00 77.25 203 ALA A C 1
ATOM 1617 O O . ALA A 1 203 ? -3.968 -9.731 6.947 1.00 77.25 203 ALA A O 1
ATOM 1618 N N . THR A 1 204 ? -5.000 -8.526 5.357 1.00 79.44 204 THR A N 1
ATOM 1619 C CA . THR A 1 204 ? -4.165 -7.339 5.477 1.00 79.44 204 THR A CA 1
ATOM 1620 C C . THR A 1 204 ? -5.016 -6.193 5.994 1.00 79.44 204 THR A C 1
ATOM 1622 O O . THR A 1 204 ? -6.043 -5.851 5.407 1.00 79.44 204 THR A O 1
ATOM 1625 N N . VAL A 1 205 ? -4.535 -5.540 7.047 1.00 81.06 205 VAL A N 1
ATOM 1626 C CA . VAL A 1 205 ? -5.131 -4.321 7.598 1.00 81.06 205 VAL A CA 1
ATOM 1627 C C . VAL A 1 205 ? -4.147 -3.158 7.522 1.00 81.06 205 VAL A C 1
ATOM 1629 O O . VAL A 1 205 ? -2.932 -3.330 7.656 1.00 81.06 205 VAL A O 1
ATOM 1632 N N . ARG A 1 206 ? -4.673 -1.956 7.292 1.00 83.31 206 ARG A N 1
ATOM 1633 C CA . ARG A 1 206 ? -3.900 -0.716 7.222 1.00 83.31 206 ARG A CA 1
ATOM 1634 C C . ARG A 1 206 ? -4.644 0.382 7.962 1.00 83.31 206 ARG A C 1
ATOM 1636 O O . ARG A 1 206 ? -5.818 0.640 7.695 1.00 83.31 206 ARG A O 1
ATOM 1643 N N . ILE A 1 207 ? -3.964 0.996 8.923 1.00 87.50 207 ILE A N 1
ATOM 1644 C CA . ILE A 1 207 ? -4.561 1.946 9.862 1.00 87.50 207 ILE A CA 1
ATOM 1645 C C . ILE A 1 207 ? -3.676 3.183 9.944 1.00 87.50 207 ILE A C 1
ATOM 1647 O O . ILE A 1 207 ? -2.457 3.076 10.034 1.00 87.50 207 ILE A O 1
ATOM 1651 N N . PHE A 1 208 ? -4.301 4.354 9.937 1.00 88.75 208 PHE A N 1
ATOM 1652 C CA . PHE A 1 208 ? -3.678 5.634 10.237 1.00 88.75 208 PHE A CA 1
ATOM 1653 C C . PHE A 1 208 ? -4.077 6.086 11.645 1.00 88.75 208 PHE A C 1
ATOM 1655 O O . PHE A 1 208 ? -5.265 6.128 11.977 1.00 88.75 208 PHE A O 1
ATOM 1662 N N . ASN A 1 209 ? -3.092 6.446 12.468 1.00 91.12 209 ASN A N 1
ATOM 1663 C CA . ASN A 1 209 ? -3.320 6.952 13.818 1.00 91.12 209 ASN A CA 1
ATOM 1664 C C . ASN A 1 209 ? -3.700 8.443 13.790 1.00 91.12 209 ASN A C 1
ATOM 1666 O O . ASN A 1 209 ? -2.850 9.305 13.562 1.00 91.12 209 ASN A O 1
ATOM 1670 N N . ASN A 1 210 ? -4.966 8.748 14.083 1.00 90.94 210 ASN A N 1
ATOM 1671 C CA . ASN A 1 210 ? -5.509 10.110 14.124 1.00 90.94 210 ASN A CA 1
ATOM 1672 C C . ASN A 1 210 ? -5.804 10.610 15.557 1.00 90.94 210 ASN A C 1
ATOM 1674 O O . ASN A 1 210 ? -6.296 11.720 15.744 1.00 90.94 210 ASN A O 1
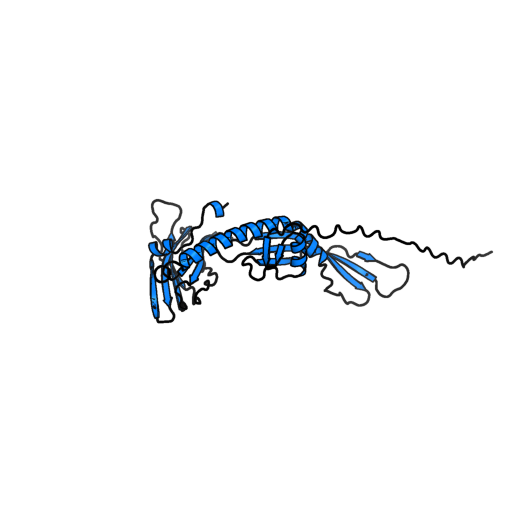ATOM 1678 N N . SER A 1 211 ? -5.464 9.825 16.582 1.00 88.06 211 SER A N 1
ATOM 1679 C CA . SER A 1 211 ? -5.782 10.115 17.988 1.00 88.06 211 SER A CA 1
ATOM 1680 C C . SER A 1 211 ? -5.033 11.337 18.537 1.00 88.06 211 SER A C 1
ATOM 1682 O O . SER A 1 211 ? -5.422 11.919 19.545 1.00 88.06 211 SER A O 1
ATOM 1684 N N . GLY A 1 212 ? -3.950 11.749 17.868 1.00 86.69 212 GLY A N 1
ATOM 1685 C CA . GLY A 1 212 ? -3.047 12.802 18.334 1.00 86.69 212 GLY A CA 1
ATOM 1686 C C . GLY A 1 212 ? -2.039 12.342 19.393 1.00 86.69 212 GLY A C 1
ATOM 1687 O O . GLY A 1 212 ? -1.165 13.134 19.742 1.00 86.69 212 GLY A O 1
ATOM 1688 N N . LYS A 1 213 ? -2.126 11.084 19.841 1.00 91.00 213 LYS A N 1
ATOM 1689 C CA . LYS A 1 213 ? -1.232 10.431 20.806 1.00 91.00 213 LYS A CA 1
ATOM 1690 C C . LYS A 1 213 ? -0.595 9.194 20.174 1.00 91.00 213 LYS A C 1
ATOM 1692 O O . LYS A 1 213 ? -1.079 8.698 19.153 1.00 91.00 213 LYS A O 1
ATOM 1697 N N . ASP A 1 214 ? 0.482 8.690 20.761 1.00 93.00 214 ASP A N 1
ATOM 1698 C CA . ASP A 1 214 ? 1.046 7.409 20.331 1.00 93.00 214 ASP A CA 1
ATOM 1699 C C . ASP A 1 214 ? 0.142 6.245 20.785 1.00 93.00 214 ASP A C 1
ATOM 1701 O O . ASP A 1 214 ? -0.360 6.222 21.912 1.00 93.00 214 ASP A O 1
ATOM 1705 N N . ILE A 1 215 ? -0.080 5.270 19.900 1.00 94.12 215 ILE A N 1
ATOM 1706 C CA . ILE A 1 215 ? -0.779 4.018 20.218 1.00 94.12 215 ILE A CA 1
ATOM 1707 C C . ILE A 1 215 ? 0.273 3.011 20.680 1.00 94.12 215 ILE A C 1
ATOM 1709 O O . ILE A 1 215 ? 1.216 2.725 19.945 1.00 94.12 215 ILE A O 1
ATOM 1713 N N . LYS A 1 216 ? 0.110 2.456 21.883 1.00 93.69 216 LYS A N 1
ATOM 1714 C CA . LYS A 1 216 ? 1.009 1.434 22.442 1.00 93.69 216 LYS A CA 1
ATOM 1715 C C . LYS A 1 216 ? 0.644 0.020 22.007 1.00 93.69 216 LYS A C 1
ATOM 1717 O O . LYS A 1 216 ? 1.537 -0.780 21.751 1.00 93.69 216 LYS A O 1
ATOM 1722 N N . ASP A 1 217 ? -0.648 -0.280 21.947 1.00 92.56 217 ASP A N 1
ATOM 1723 C CA . ASP A 1 217 ? -1.165 -1.581 21.521 1.00 92.56 217 ASP A CA 1
ATOM 1724 C C . ASP A 1 217 ? -2.466 -1.379 20.744 1.00 92.56 217 ASP A C 1
ATOM 1726 O O . ASP A 1 217 ? -3.342 -0.610 21.154 1.00 92.56 217 ASP A O 1
ATOM 1730 N N . LEU A 1 218 ? -2.574 -2.072 19.618 1.00 91.25 218 LEU A N 1
ATOM 1731 C CA . LEU A 1 218 ? -3.710 -2.033 18.712 1.00 91.25 218 LEU A CA 1
ATOM 1732 C C . LEU A 1 218 ? -4.125 -3.472 18.433 1.00 91.25 218 LEU A C 1
ATOM 1734 O O . LEU A 1 218 ? -3.394 -4.210 17.776 1.00 91.25 218 LEU A O 1
ATOM 1738 N N . ARG A 1 219 ? -5.286 -3.881 18.944 1.00 92.19 219 ARG A N 1
ATOM 1739 C CA . ARG A 1 219 ? -5.815 -5.236 18.771 1.00 92.19 219 ARG A CA 1
ATOM 1740 C C . ARG A 1 219 ? -7.025 -5.227 17.866 1.00 92.19 219 ARG A C 1
ATOM 1742 O O . ARG A 1 219 ? -7.911 -4.392 18.022 1.00 92.19 219 ARG A O 1
ATOM 1749 N N . LEU A 1 220 ? -7.069 -6.186 16.961 1.00 90.44 220 LEU A N 1
ATOM 1750 C CA . LEU A 1 220 ? -8.196 -6.439 16.084 1.00 90.44 220 LEU A CA 1
ATOM 1751 C C . LEU A 1 220 ? -8.868 -7.730 16.503 1.00 90.44 220 LEU A C 1
ATOM 1753 O O . LEU A 1 220 ? -8.183 -8.737 16.659 1.00 90.44 220 LEU A O 1
ATOM 1757 N N . THR A 1 221 ? -10.189 -7.704 16.606 1.00 90.19 221 THR A N 1
ATOM 1758 C CA . THR A 1 221 ? -11.006 -8.910 16.690 1.00 90.19 221 THR A CA 1
ATOM 1759 C C . THR A 1 221 ? -11.704 -9.087 15.351 1.00 90.19 221 THR A C 1
ATOM 1761 O O . THR A 1 221 ? -12.374 -8.173 14.861 1.00 90.19 221 THR A O 1
ATOM 1764 N N . MET A 1 222 ? -11.521 -10.251 14.742 1.00 86.62 222 MET A N 1
ATOM 1765 C CA . MET A 1 222 ? -12.090 -10.595 13.448 1.00 86.62 222 MET A CA 1
ATOM 1766 C C . MET A 1 222 ? -12.921 -11.858 13.562 1.00 86.62 222 MET A C 1
ATOM 1768 O O . MET A 1 222 ? -12.561 -12.792 14.268 1.00 86.62 222 MET A O 1
ATOM 1772 N N . GLN A 1 223 ? -14.011 -11.893 12.818 1.00 85.69 223 GLN A N 1
ATOM 1773 C CA . GLN A 1 223 ? -14.927 -13.010 12.767 1.00 85.69 223 GLN A CA 1
ATOM 1774 C C . GLN A 1 223 ? -14.802 -13.699 11.406 1.00 85.69 223 GLN A C 1
ATOM 1776 O O . GLN A 1 223 ? -15.135 -13.070 10.396 1.00 85.69 223 GLN A O 1
ATOM 1781 N N . PRO A 1 224 ? -14.355 -14.966 11.345 1.00 81.94 224 PRO A N 1
ATOM 1782 C CA . PRO A 1 224 ? -14.474 -15.759 10.131 1.00 81.94 224 PRO A CA 1
ATOM 1783 C C . PRO A 1 224 ? -15.947 -15.930 9.768 1.00 81.94 224 PRO A C 1
ATOM 1785 O O . PRO A 1 224 ? -16.787 -16.165 10.645 1.00 81.94 224 PRO A O 1
ATOM 1788 N N . VAL A 1 225 ? -16.256 -15.790 8.482 1.00 78.75 225 VAL A N 1
ATOM 1789 C CA . VAL A 1 225 ? -17.592 -16.003 7.928 1.00 78.75 225 VAL A CA 1
ATO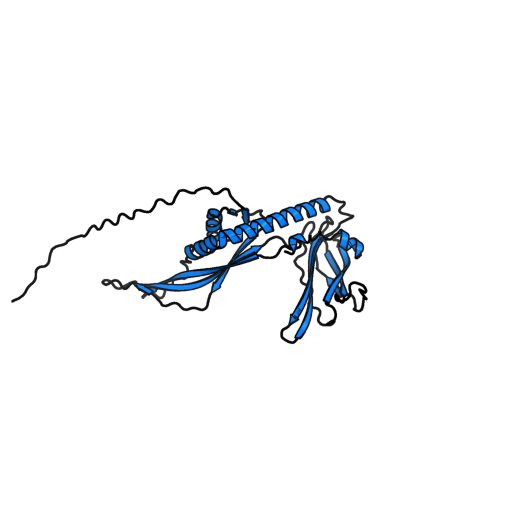M 1790 C C . VAL A 1 225 ? -17.521 -16.808 6.641 1.00 78.75 225 VAL A C 1
ATOM 1792 O O . VAL A 1 225 ? -16.571 -16.710 5.860 1.00 78.75 225 VAL A O 1
ATOM 1795 N N . ASP A 1 226 ? -18.568 -17.588 6.417 1.00 74.44 226 ASP A N 1
ATOM 1796 C CA . ASP A 1 226 ? -18.847 -18.165 5.113 1.00 74.44 226 ASP A CA 1
ATOM 1797 C C . ASP A 1 226 ? -19.455 -17.066 4.224 1.00 74.44 226 ASP A C 1
ATOM 1799 O O . ASP A 1 226 ? -20.394 -16.375 4.624 1.00 74.44 226 ASP A O 1
ATOM 1803 N N . ALA A 1 227 ? -18.865 -16.844 3.051 1.00 61.78 227 ALA A N 1
ATOM 1804 C CA . ALA A 1 227 ? -19.284 -15.804 2.115 1.00 61.78 227 ALA A CA 1
ATOM 1805 C C . ALA A 1 227 ? -20.327 -16.304 1.098 1.00 61.78 227 ALA A C 1
ATOM 1807 O O . ALA A 1 227 ? -20.732 -15.533 0.231 1.00 61.78 227 ALA A O 1
ATOM 1808 N N . THR A 1 228 ? -20.748 -17.574 1.173 1.00 57.94 228 THR A N 1
ATOM 1809 C CA . THR A 1 228 ? -21.656 -18.181 0.185 1.00 57.94 228 THR A CA 1
ATOM 1810 C C . THR A 1 228 ? -23.138 -17.846 0.377 1.00 57.94 228 THR A C 1
ATOM 1812 O O . THR A 1 228 ? -23.905 -18.021 -0.567 1.00 57.94 228 THR A O 1
ATOM 1815 N N . ASP A 1 229 ? -23.551 -17.306 1.530 1.00 49.38 229 ASP A N 1
ATOM 1816 C CA . ASP A 1 229 ? -24.954 -16.961 1.795 1.00 49.38 229 ASP A CA 1
ATOM 1817 C C . ASP A 1 229 ? -25.100 -15.522 2.325 1.00 49.38 229 ASP A C 1
ATOM 1819 O O . ASP A 1 229 ? -24.829 -15.218 3.490 1.00 49.38 229 ASP A O 1
ATOM 1823 N N . GLU A 1 230 ? -25.535 -14.602 1.455 1.00 46.19 230 GLU A N 1
ATOM 1824 C CA . GLU A 1 230 ? -25.775 -13.192 1.805 1.00 46.19 230 GLU A CA 1
ATOM 1825 C C . GLU A 1 230 ? -26.862 -13.016 2.880 1.00 46.19 230 GLU A C 1
ATOM 1827 O O . GLU A 1 230 ? -26.914 -11.975 3.542 1.00 46.19 230 GLU A O 1
ATOM 1832 N N . SER A 1 231 ? -27.720 -14.024 3.074 1.00 43.09 231 SER A N 1
ATOM 1833 C CA . SER A 1 231 ? -28.882 -13.955 3.964 1.00 43.09 231 SER A CA 1
ATOM 1834 C C . SER A 1 231 ? -28.608 -14.461 5.382 1.00 43.09 231 SER A C 1
ATOM 1836 O O . SER A 1 231 ? -29.317 -14.099 6.323 1.00 43.09 231 SER A O 1
ATOM 1838 N N . GLU A 1 232 ? -27.527 -15.218 5.570 1.00 43.91 232 GLU A N 1
ATOM 1839 C CA . GLU A 1 232 ? -27.166 -15.813 6.847 1.00 43.91 232 GLU A CA 1
ATOM 1840 C C . GLU A 1 232 ? -25.651 -15.740 7.068 1.00 43.91 232 GLU A C 1
ATOM 1842 O O . GLU A 1 232 ? -24.931 -16.733 6.991 1.00 43.91 232 GLU A O 1
ATOM 1847 N N . ARG A 1 233 ? -25.159 -14.562 7.479 1.00 52.03 233 ARG A N 1
ATOM 1848 C CA . ARG A 1 233 ? -23.879 -14.453 8.203 1.00 52.03 233 ARG A CA 1
ATOM 1849 C C . ARG A 1 233 ? -24.011 -15.142 9.567 1.00 52.03 233 ARG A C 1
ATOM 1851 O O . ARG A 1 233 ? -24.011 -14.486 10.608 1.00 52.03 233 ARG A O 1
ATOM 1858 N N . ARG A 1 234 ? -24.191 -16.465 9.587 1.00 51.22 234 ARG A N 1
ATOM 1859 C CA . ARG A 1 234 ? -24.138 -17.248 10.818 1.00 51.22 234 ARG A CA 1
ATOM 1860 C C . ARG A 1 234 ? -22.701 -17.193 11.310 1.00 51.22 234 ARG A C 1
ATOM 1862 O O . ARG A 1 234 ? -21.791 -17.722 10.679 1.00 51.22 234 ARG A O 1
ATOM 1869 N N . VAL A 1 235 ? -22.515 -16.535 12.446 1.00 56.16 235 VAL A N 1
ATOM 1870 C CA . VAL A 1 235 ? -21.296 -16.610 13.248 1.00 56.16 235 VAL A CA 1
ATOM 1871 C C . VAL A 1 235 ? -21.146 -18.068 13.686 1.00 56.16 235 VAL A C 1
ATOM 1873 O O . VAL A 1 235 ? -21.846 -18.515 14.591 1.00 56.16 235 VAL A O 1
ATOM 1876 N N . ARG A 1 236 ? -20.331 -18.844 12.963 1.00 58.56 236 ARG A N 1
ATOM 1877 C CA . ARG A 1 236 ? -20.104 -20.278 13.230 1.00 58.56 236 ARG A CA 1
ATOM 1878 C C . ARG A 1 236 ? -18.730 -20.578 13.821 1.00 58.56 236 ARG A C 1
ATOM 1880 O O . ARG A 1 236 ? -18.514 -21.687 14.292 1.00 58.56 236 ARG A O 1
ATOM 1887 N N . PHE A 1 237 ? -17.826 -19.609 13.784 1.00 71.69 237 PHE A N 1
ATOM 1888 C CA . PHE A 1 237 ? -16.415 -19.793 14.105 1.00 71.69 237 PHE A CA 1
ATOM 1889 C C . PHE A 1 237 ? -16.023 -18.914 15.288 1.00 71.69 237 PHE A C 1
ATOM 1891 O O . PHE A 1 237 ? -16.665 -17.889 15.532 1.00 71.69 237 PHE A O 1
ATOM 1898 N N . ASP A 1 238 ? -14.978 -19.293 16.014 1.00 77.06 238 ASP A N 1
ATOM 1899 C CA . ASP A 1 238 ? -14.482 -18.465 17.107 1.00 77.06 238 ASP A CA 1
ATOM 1900 C C . ASP A 1 238 ? -13.835 -17.178 16.563 1.00 77.06 238 ASP A C 1
ATOM 1902 O O . ASP A 1 238 ? -13.231 -17.181 15.483 1.00 77.06 238 ASP A O 1
ATOM 1906 N N . PRO A 1 239 ? -13.977 -16.045 17.273 1.00 81.88 239 PRO A N 1
ATOM 1907 C CA . PRO A 1 239 ? -13.346 -14.800 16.878 1.00 81.88 239 PRO A CA 1
ATOM 1908 C C . PRO A 1 239 ? -11.831 -14.875 17.071 1.00 81.88 239 PRO A C 1
ATOM 1910 O O . PRO A 1 239 ? -11.312 -15.452 18.026 1.00 81.88 239 PRO A O 1
ATOM 1913 N N . ILE A 1 240 ? -11.117 -14.206 16.179 1.00 82.19 240 ILE A N 1
ATOM 1914 C CA . ILE A 1 240 ? -9.665 -14.239 16.084 1.00 82.19 240 ILE A CA 1
ATOM 1915 C C . ILE A 1 240 ? -9.128 -12.883 16.494 1.00 82.19 240 ILE A C 1
ATOM 1917 O O . ILE A 1 240 ? -9.554 -11.854 15.968 1.00 82.19 240 ILE A O 1
ATOM 1921 N N . VAL A 1 241 ? -8.177 -12.885 17.427 1.00 86.81 241 VAL A N 1
ATOM 1922 C CA . VAL A 1 241 ? -7.582 -11.662 17.963 1.00 86.81 241 VAL A CA 1
ATOM 1923 C C . VAL A 1 241 ? -6.143 -11.532 17.489 1.00 86.81 241 VAL A C 1
ATOM 1925 O O . VAL A 1 241 ? -5.317 -12.402 17.751 1.00 86.81 241 VAL A O 1
ATOM 1928 N N . ALA A 1 242 ? -5.827 -10.417 16.837 1.00 86.50 242 ALA A N 1
ATOM 1929 C CA . ALA A 1 242 ? -4.475 -10.094 16.397 1.00 86.50 242 ALA A CA 1
ATOM 1930 C C . ALA A 1 242 ? -4.009 -8.760 16.989 1.00 86.50 242 ALA A C 1
ATOM 1932 O O . ALA A 1 242 ? -4.763 -7.790 16.988 1.00 86.50 242 ALA A O 1
ATOM 1933 N N . SER A 1 243 ? -2.764 -8.694 17.469 1.00 87.56 243 SER A N 1
ATOM 1934 C CA . SER A 1 243 ? -2.125 -7.432 17.872 1.00 87.56 243 SER A CA 1
ATOM 1935 C C . SER A 1 243 ? -1.233 -6.916 16.747 1.00 87.56 243 SER A C 1
ATOM 1937 O O . SER A 1 243 ? -0.461 -7.667 16.152 1.00 87.56 243 SER A O 1
ATOM 1939 N N . LEU A 1 244 ? -1.353 -5.623 16.463 1.00 83.19 244 LEU A N 1
ATOM 1940 C CA . LEU A 1 244 ? -0.587 -4.905 15.448 1.00 83.19 244 LEU A CA 1
ATOM 1941 C C . LEU A 1 244 ? 0.599 -4.134 16.054 1.00 83.19 244 LEU A C 1
ATOM 1943 O O . LEU A 1 244 ? 1.389 -3.540 15.331 1.00 83.19 244 LEU A O 1
ATOM 1947 N N . GLY A 1 245 ? 0.760 -4.148 17.379 1.00 83.62 245 GLY A N 1
ATOM 1948 C CA . GLY A 1 245 ? 1.830 -3.413 18.053 1.00 83.62 245 GLY A CA 1
ATOM 1949 C C . GLY A 1 245 ? 1.651 -1.883 18.024 1.00 83.62 245 GLY A C 1
ATOM 1950 O O . GLY A 1 245 ? 0.533 -1.390 17.838 1.00 83.62 245 GLY A O 1
ATOM 1951 N N . PRO A 1 246 ? 2.731 -1.120 18.278 1.00 89.25 246 PRO A N 1
ATOM 1952 C CA . PRO A 1 246 ? 2.650 0.323 18.464 1.00 89.25 246 PRO A CA 1
ATOM 1953 C C . PRO A 1 246 ? 2.552 1.093 17.142 1.00 89.25 246 PRO A C 1
ATOM 1955 O O . PRO A 1 246 ? 3.152 0.719 16.133 1.00 89.25 246 PRO A O 1
ATOM 1958 N N . VAL A 1 247 ? 1.849 2.228 17.170 1.00 90.44 247 VAL A N 1
ATOM 1959 C CA . VAL A 1 247 ? 1.689 3.133 16.022 1.00 90.44 247 VAL A CA 1
ATOM 1960 C C . VAL A 1 247 ? 1.893 4.577 16.473 1.00 90.44 247 VAL A C 1
ATOM 1962 O O . VAL A 1 247 ? 1.123 5.100 17.281 1.00 90.44 247 VAL A O 1
ATOM 1965 N N . GLY A 1 248 ? 2.906 5.246 15.922 1.00 89.31 248 GLY A N 1
ATOM 1966 C CA . GLY A 1 248 ? 3.197 6.642 16.247 1.00 89.31 248 GLY A CA 1
ATOM 1967 C C . GLY A 1 248 ? 2.063 7.595 15.856 1.00 89.31 248 GLY A C 1
ATOM 1968 O O . GLY A 1 248 ? 1.264 7.323 14.955 1.00 89.31 248 GLY A O 1
ATOM 1969 N N . LYS A 1 249 ? 1.979 8.740 16.530 1.00 89.00 249 LYS A N 1
ATOM 1970 C CA . LYS A 1 249 ? 0.983 9.783 16.257 1.00 89.00 249 LYS A CA 1
ATOM 1971 C C . LYS A 1 249 ? 1.066 10.278 14.812 1.00 89.00 249 LYS A C 1
ATOM 1973 O O . LYS A 1 249 ? 2.140 10.638 14.332 1.00 89.00 249 LYS A O 1
ATOM 1978 N N . ASN A 1 250 ? -0.080 10.372 14.131 1.00 85.94 250 ASN A N 1
ATOM 1979 C CA . ASN A 1 250 ? -0.171 10.754 12.713 1.00 85.94 250 ASN A CA 1
ATOM 1980 C C . ASN A 1 250 ? 0.674 9.872 11.776 1.00 85.94 250 ASN A C 1
ATOM 1982 O O . ASN A 1 250 ? 1.117 10.340 10.727 1.00 85.94 250 ASN A O 1
ATOM 1986 N N . GLN A 1 251 ? 0.920 8.618 12.153 1.00 86.00 251 GLN A N 1
ATOM 1987 C CA . GLN A 1 251 ? 1.624 7.653 11.318 1.00 86.00 251 GLN A CA 1
ATOM 1988 C C . GLN A 1 251 ? 0.683 6.539 10.875 1.00 86.00 251 GLN A C 1
ATOM 1990 O O . GLN A 1 251 ? -0.357 6.276 11.486 1.00 86.00 251 GLN A O 1
ATOM 1995 N N . PHE A 1 252 ? 1.071 5.880 9.790 1.00 81.25 252 PHE A N 1
ATOM 1996 C CA . PHE A 1 252 ? 0.481 4.610 9.408 1.00 81.25 252 PHE A CA 1
ATOM 1997 C C . PHE A 1 252 ? 1.074 3.504 10.274 1.00 81.25 252 PHE A C 1
ATOM 1999 O O . PHE A 1 252 ? 2.284 3.478 10.505 1.00 81.25 252 PHE A O 1
ATOM 2006 N N . ALA A 1 253 ? 0.230 2.572 10.707 1.00 80.88 253 ALA A N 1
ATOM 2007 C CA . ALA A 1 253 ? 0.699 1.270 11.146 1.00 80.88 253 ALA A CA 1
ATOM 2008 C C . ALA A 1 253 ? 1.492 0.624 10.002 1.00 80.88 253 ALA A C 1
ATOM 2010 O O . ALA A 1 253 ? 1.200 0.857 8.820 1.00 80.88 253 ALA A O 1
ATOM 2011 N N . ALA A 1 254 ? 2.483 -0.200 10.341 1.00 70.69 254 ALA A N 1
ATOM 2012 C CA . ALA A 1 254 ? 3.128 -1.029 9.334 1.00 70.69 254 ALA A CA 1
ATOM 2013 C C . ALA A 1 254 ? 2.062 -1.869 8.605 1.00 70.69 254 ALA A C 1
ATOM 2015 O O . ALA A 1 254 ? 0.974 -2.115 9.126 1.00 70.69 254 ALA A O 1
ATOM 2016 N N . LYS A 1 255 ? 2.336 -2.310 7.373 1.00 68.25 255 LYS A N 1
ATOM 2017 C CA . LYS A 1 255 ? 1.446 -3.290 6.741 1.00 68.25 255 LYS A CA 1
ATOM 2018 C C . LYS A 1 255 ? 1.492 -4.551 7.603 1.00 68.25 255 LYS A C 1
ATOM 2020 O O . LYS A 1 255 ? 2.529 -5.206 7.658 1.00 68.25 255 LYS A O 1
ATOM 2025 N N . HIS A 1 256 ? 0.380 -4.886 8.244 1.00 67.69 256 HIS A N 1
ATOM 2026 C CA . HIS A 1 256 ? 0.279 -6.108 9.023 1.00 67.69 256 HIS A CA 1
ATOM 2027 C C . HIS A 1 256 ? -0.430 -7.161 8.186 1.00 67.69 256 HIS A C 1
ATOM 2029 O O . HIS A 1 256 ? -1.641 -7.080 7.969 1.00 67.69 256 HIS A O 1
ATOM 2035 N N . SER A 1 257 ? 0.351 -8.120 7.692 1.00 66.81 257 SER A N 1
ATOM 2036 C CA . SER A 1 257 ? -0.197 -9.408 7.286 1.00 66.81 257 SER A CA 1
ATOM 2037 C C . SER A 1 257 ? -0.535 -10.169 8.557 1.00 66.81 257 SER A C 1
ATOM 2039 O O . SER A 1 257 ? 0.321 -10.353 9.424 1.00 66.81 257 SER A O 1
ATOM 2041 N N . LEU A 1 258 ? -1.794 -10.551 8.688 1.00 70.38 258 LEU A N 1
ATOM 2042 C CA . LEU A 1 258 ? -2.242 -11.390 9.784 1.00 70.38 258 LEU A CA 1
ATOM 2043 C C . LEU A 1 258 ? -1.893 -12.845 9.448 1.00 70.38 258 LEU A C 1
ATOM 2045 O O . LEU A 1 258 ? -1.929 -13.201 8.268 1.00 70.38 258 LEU A O 1
ATOM 2049 N N . PRO A 1 259 ? -1.486 -13.653 10.444 1.00 64.12 259 PRO A N 1
ATOM 2050 C CA . PRO A 1 259 ? -1.114 -15.043 10.210 1.00 64.12 259 PRO A CA 1
ATOM 2051 C C . PRO A 1 259 ? -2.251 -15.795 9.512 1.00 64.12 259 PRO A C 1
ATOM 2053 O O . PRO A 1 259 ? -3.421 -15.561 9.827 1.00 64.12 259 PRO A O 1
ATOM 2056 N N . SER A 1 260 ? -1.886 -16.664 8.565 1.00 64.31 260 SER A N 1
ATOM 2057 C CA . SER A 1 260 ? -2.822 -17.541 7.863 1.00 64.31 260 SER A CA 1
ATOM 2058 C C . SER A 1 260 ? -3.598 -18.402 8.852 1.00 64.31 260 SER A C 1
ATOM 2060 O O . SER A 1 260 ? -3.066 -18.863 9.865 1.00 64.31 260 SER A O 1
ATOM 2062 N N . LEU A 1 261 ? -4.874 -18.602 8.550 1.00 64.94 261 LEU A N 1
ATOM 2063 C CA . LEU A 1 261 ? -5.798 -19.369 9.368 1.00 64.94 261 LEU A CA 1
ATOM 2064 C C . LEU A 1 261 ? -6.202 -20.621 8.596 1.00 64.94 261 LEU A C 1
ATOM 2066 O O . LEU A 1 261 ? -6.919 -20.529 7.601 1.00 64.94 261 LEU A O 1
ATOM 2070 N N . THR A 1 262 ? -5.739 -21.776 9.067 1.00 63.69 262 THR A N 1
ATOM 2071 C CA . THR A 1 262 ? -5.994 -23.100 8.474 1.00 63.69 262 THR A CA 1
ATOM 2072 C C . THR A 1 262 ? -7.178 -23.839 9.102 1.00 63.69 262 THR A C 1
ATOM 2074 O O . THR A 1 262 ? -7.705 -24.780 8.515 1.00 63.69 262 THR A O 1
ATOM 2077 N N . ASP A 1 263 ? -7.640 -23.414 10.281 1.00 64.00 263 ASP A N 1
ATOM 2078 C CA . ASP A 1 263 ? -8.556 -24.213 11.113 1.00 64.00 263 ASP A CA 1
ATOM 2079 C C . ASP A 1 263 ? -10.036 -24.134 10.679 1.00 64.00 263 ASP A C 1
ATOM 2081 O O . ASP A 1 263 ? -10.905 -24.795 11.255 1.00 64.00 263 ASP A O 1
ATOM 2085 N N . HIS A 1 264 ? -10.345 -23.344 9.644 1.00 65.25 264 HIS A N 1
ATOM 2086 C CA . HIS A 1 264 ? -11.709 -23.098 9.167 1.00 65.25 264 HIS A CA 1
ATOM 2087 C C . HIS A 1 264 ? -11.802 -23.172 7.629 1.00 65.25 264 HIS A C 1
ATOM 2089 O O . HIS A 1 264 ? -11.923 -22.137 6.975 1.00 65.25 264 HIS A O 1
ATOM 2095 N N . PRO A 1 265 ? -11.786 -24.379 7.028 1.00 66.38 265 PRO A N 1
ATOM 2096 C CA . PRO A 1 265 ? -11.796 -24.563 5.567 1.00 66.38 265 PRO A CA 1
ATOM 2097 C C . PRO A 1 265 ? -13.089 -24.085 4.881 1.00 66.38 265 PRO A C 1
ATOM 2099 O O . PRO A 1 265 ? -13.118 -23.880 3.671 1.00 66.38 265 PRO A O 1
ATOM 2102 N N . GLU A 1 266 ? -14.169 -23.907 5.646 1.00 73.50 266 GLU A N 1
ATOM 2103 C CA . GLU A 1 266 ? -15.441 -23.359 5.159 1.00 73.50 266 GLU A CA 1
ATOM 2104 C C . GLU A 1 266 ? -15.497 -21.823 5.230 1.00 73.50 266 GLU A C 1
ATOM 2106 O O . GLU A 1 266 ? -16.327 -21.204 4.566 1.00 73.50 266 GLU A O 1
ATOM 2111 N N . ALA A 1 267 ? -14.627 -21.180 6.017 1.00 74.06 267 ALA A N 1
ATOM 2112 C CA . ALA A 1 267 ? -14.596 -19.726 6.098 1.00 74.06 267 ALA A CA 1
ATOM 2113 C C . ALA A 1 267 ? -13.985 -19.150 4.817 1.00 74.06 267 ALA A C 1
ATOM 2115 O O . ALA A 1 267 ? -12.891 -19.527 4.419 1.00 74.06 267 ALA A O 1
ATOM 2116 N N . ARG A 1 268 ? -14.678 -18.206 4.182 1.00 74.31 268 ARG A N 1
ATOM 2117 C CA . ARG A 1 268 ? -14.246 -17.584 2.916 1.00 74.31 268 ARG A CA 1
ATOM 2118 C C . ARG A 1 268 ? -13.856 -16.124 3.066 1.00 74.31 268 ARG A C 1
ATOM 2120 O O . ARG A 1 268 ? -13.247 -15.549 2.173 1.00 74.31 268 ARG A O 1
ATOM 2127 N N . ALA A 1 269 ? -14.227 -15.508 4.182 1.00 77.19 269 ALA A N 1
ATOM 2128 C CA . ALA A 1 269 ? -13.904 -14.122 4.460 1.00 77.19 269 ALA A CA 1
ATOM 2129 C C . ALA A 1 269 ? -13.716 -13.884 5.957 1.00 77.19 269 ALA A C 1
ATOM 2131 O O . ALA A 1 269 ? -14.312 -14.553 6.803 1.00 77.19 269 ALA A O 1
ATOM 2132 N N . LEU A 1 270 ? -12.918 -12.872 6.281 1.00 80.31 270 LEU A N 1
ATOM 2133 C CA . LEU A 1 270 ? -12.813 -12.310 7.621 1.00 80.31 270 LEU A CA 1
ATOM 2134 C C . LEU A 1 270 ? -13.617 -11.015 7.690 1.00 80.31 270 LEU A C 1
ATOM 2136 O O . LEU A 1 270 ? -13.492 -10.146 6.831 1.00 80.31 270 LEU A O 1
ATOM 2140 N N . LEU A 1 271 ? -14.424 -10.858 8.735 1.00 82.50 271 LEU A N 1
ATOM 2141 C CA . LEU A 1 271 ? -15.082 -9.598 9.060 1.00 82.50 271 LEU A CA 1
ATOM 2142 C C . LEU A 1 271 ? -14.404 -8.967 10.265 1.00 82.50 271 LEU A C 1
ATOM 2144 O O . LEU A 1 271 ? -14.336 -9.572 11.327 1.00 82.50 271 LEU A O 1
ATOM 2148 N N . LEU A 1 272 ? -13.966 -7.720 10.136 1.00 85.75 272 LEU A N 1
ATOM 2149 C CA . LEU A 1 272 ? -13.488 -6.952 11.278 1.00 85.75 272 LEU A CA 1
ATOM 2150 C C . LEU A 1 272 ? -14.675 -6.562 12.175 1.00 85.75 272 LEU A C 1
ATOM 2152 O O . LEU A 1 272 ? -15.592 -5.868 11.721 1.00 85.75 272 LEU A O 1
ATOM 2156 N N . THR A 1 273 ? -14.685 -7.035 13.423 1.00 87.81 273 THR A N 1
ATOM 2157 C CA . THR A 1 273 ? -15.809 -6.851 14.360 1.00 87.81 273 THR A CA 1
ATOM 2158 C C . THR A 1 273 ? -15.495 -5.902 15.502 1.00 87.81 273 THR A C 1
ATOM 2160 O O . THR A 1 273 ? -16.403 -5.224 15.979 1.00 87.81 273 THR A O 1
ATOM 2163 N N . GLU A 1 274 ? -14.239 -5.833 15.938 1.00 92.50 274 GLU A N 1
ATOM 2164 C CA . GLU A 1 274 ? -13.823 -4.949 17.027 1.00 92.50 274 GLU A CA 1
ATOM 2165 C C . GLU A 1 274 ? -12.387 -4.456 16.814 1.00 92.50 274 GLU A C 1
ATOM 2167 O O . GLU A 1 274 ? -11.534 -5.193 16.312 1.00 92.50 274 GLU A O 1
ATOM 2172 N N . ILE A 1 275 ? -12.102 -3.225 17.238 1.00 92.44 275 ILE A N 1
ATOM 2173 C CA . ILE A 1 275 ? -10.739 -2.709 17.396 1.00 92.44 275 ILE A CA 1
ATOM 2174 C C . ILE A 1 275 ? -10.576 -2.188 18.820 1.00 92.44 275 ILE A C 1
ATOM 2176 O O . ILE A 1 275 ? -11.351 -1.341 19.262 1.00 92.44 275 ILE A O 1
ATOM 2180 N N . ARG A 1 276 ? -9.539 -2.644 19.524 1.00 94.00 276 ARG A N 1
ATOM 2181 C CA . ARG A 1 276 ? -9.132 -2.106 20.828 1.00 94.00 276 ARG A CA 1
ATOM 2182 C C . ARG A 1 276 ? -7.824 -1.349 20.693 1.00 94.00 276 ARG A C 1
ATOM 2184 O O . ARG A 1 276 ? -6.855 -1.873 20.151 1.00 94.00 276 ARG A O 1
ATOM 2191 N N . ILE A 1 277 ? -7.792 -0.134 21.218 1.00 93.69 277 ILE A N 1
ATOM 2192 C CA . ILE A 1 277 ? -6.656 0.780 21.148 1.00 93.69 277 ILE A CA 1
ATOM 2193 C C . ILE A 1 277 ? -6.250 1.123 22.574 1.00 93.69 277 ILE A C 1
ATOM 2195 O O . ILE A 1 277 ? -7.085 1.557 23.362 1.00 93.69 277 ILE A O 1
ATOM 2199 N N . SER A 1 278 ? -4.972 0.949 22.894 1.00 94.44 278 SER A N 1
ATOM 2200 C CA . SER A 1 278 ? -4.370 1.452 24.130 1.00 94.44 278 SER A CA 1
ATOM 2201 C C . SER A 1 278 ? -3.420 2.595 23.793 1.00 94.44 278 SER A C 1
ATOM 2203 O O . SER A 1 278 ? -2.433 2.388 23.082 1.00 94.44 278 SER A O 1
ATOM 2205 N N . LEU A 1 279 ? -3.720 3.796 24.282 1.00 93.38 279 LEU A N 1
ATOM 2206 C CA . LEU A 1 279 ? -2.911 4.993 24.059 1.00 93.38 279 LEU A CA 1
ATOM 2207 C C . LEU A 1 279 ? -1.781 5.110 25.086 1.00 93.38 279 LEU A C 1
ATOM 2209 O O . LEU A 1 279 ? -1.752 4.429 26.115 1.00 93.38 279 LEU A O 1
ATOM 2213 N N . GLU A 1 280 ? -0.806 5.965 24.787 1.00 93.19 280 GLU A N 1
ATOM 2214 C CA . GLU A 1 280 ? 0.397 6.125 25.604 1.00 93.19 280 GLU A CA 1
ATOM 2215 C C . GLU A 1 280 ? 0.140 6.537 27.061 1.00 93.19 280 GLU A C 1
ATOM 2217 O O . GLU A 1 280 ? 0.916 6.145 27.940 1.00 93.19 280 GLU A O 1
ATOM 2222 N N . ASP A 1 281 ? -0.954 7.255 27.309 1.00 91.12 281 ASP A N 1
ATOM 2223 C CA . ASP A 1 281 ? -1.396 7.773 28.605 1.00 91.12 281 ASP A CA 1
ATOM 2224 C C . ASP A 1 281 ? -2.316 6.812 29.378 1.00 91.12 281 ASP A C 1
ATOM 2226 O O . ASP A 1 281 ? -2.769 7.136 30.474 1.00 91.12 281 ASP A O 1
ATOM 2230 N N . GLY A 1 282 ? -2.558 5.614 28.839 1.00 89.12 282 GLY A N 1
ATOM 2231 C CA . GLY A 1 282 ? -3.390 4.584 29.459 1.00 89.12 282 GLY A CA 1
ATOM 2232 C C . GLY A 1 282 ? -4.871 4.657 29.085 1.00 89.12 282 GLY A C 1
ATOM 2233 O O . GLY A 1 282 ? -5.632 3.790 29.514 1.00 89.12 282 GLY A O 1
ATOM 2234 N N . GLU A 1 283 ? -5.283 5.632 28.269 1.00 92.38 283 GLU A N 1
ATOM 2235 C CA . GLU A 1 283 ? -6.631 5.671 27.702 1.00 92.38 283 GLU A CA 1
ATOM 2236 C C . GLU A 1 283 ? -6.875 4.432 26.824 1.00 92.38 283 GLU A C 1
ATOM 2238 O O . GLU A 1 283 ? -6.036 4.052 25.999 1.00 92.38 283 GLU A O 1
ATOM 2243 N N . GLN A 1 284 ? -8.035 3.796 27.008 1.00 93.38 284 GLN A N 1
ATOM 2244 C CA . GLN A 1 284 ? -8.469 2.657 26.207 1.00 93.38 284 GLN A CA 1
ATOM 2245 C C . GLN A 1 284 ? -9.700 3.019 25.391 1.00 93.38 284 GLN A C 1
ATOM 2247 O O . GLN A 1 284 ? -10.703 3.485 25.928 1.00 93.38 284 GLN A O 1
ATOM 2252 N N . ILE A 1 285 ? -9.629 2.747 24.092 1.00 92.88 285 ILE A N 1
ATOM 2253 C CA . ILE A 1 285 ? -10.723 2.970 23.154 1.00 92.88 285 ILE A CA 1
ATOM 2254 C C . ILE A 1 285 ? -11.115 1.619 22.569 1.00 92.88 285 ILE A C 1
ATOM 2256 O O . ILE A 1 285 ? -10.268 0.889 22.055 1.00 92.88 285 ILE A O 1
ATOM 2260 N N . VAL A 1 286 ? -12.404 1.296 22.633 1.00 93.00 286 VAL A N 1
ATOM 2261 C CA . VAL A 1 286 ? -12.979 0.097 22.017 1.00 93.00 286 VAL A CA 1
ATOM 2262 C C . VAL A 1 286 ? -13.957 0.537 20.939 1.00 93.00 286 VAL A C 1
ATOM 2264 O O . VAL A 1 286 ? -14.841 1.354 21.186 1.00 93.00 286 VAL A O 1
ATOM 2267 N N . LEU A 1 287 ? -13.764 0.019 19.734 1.00 91.31 287 LEU A N 1
ATOM 2268 C CA . LEU A 1 287 ? -14.534 0.352 18.546 1.00 91.31 287 LEU A CA 1
ATOM 2269 C C . LEU A 1 287 ? -15.257 -0.902 18.075 1.00 91.31 287 LEU A C 1
ATOM 2271 O O . LEU A 1 287 ? -14.608 -1.900 17.774 1.00 91.31 287 LEU A O 1
ATOM 2275 N N . ASP A 1 288 ? -16.582 -0.842 17.997 1.00 89.81 288 ASP A N 1
ATOM 2276 C CA . ASP A 1 288 ? -17.397 -1.928 17.455 1.00 89.81 288 ASP A CA 1
ATOM 2277 C C . ASP A 1 288 ? -17.485 -1.884 15.921 1.00 89.81 288 ASP A C 1
ATOM 2279 O O . ASP A 1 288 ? -17.038 -0.941 15.263 1.00 89.81 288 ASP A O 1
ATOM 2283 N N . GLN A 1 289 ? -18.113 -2.904 15.338 1.00 85.69 289 GLN A N 1
ATOM 2284 C CA . GLN A 1 289 ? -18.268 -3.043 13.894 1.00 85.69 289 GLN A CA 1
ATOM 2285 C C . GLN A 1 289 ? -18.950 -1.842 13.221 1.00 85.69 289 GLN A C 1
ATOM 2287 O O . GLN A 1 289 ? -18.581 -1.479 12.101 1.00 85.69 289 GLN A O 1
ATOM 2292 N N . SER A 1 290 ? -19.950 -1.230 13.860 1.00 85.50 290 SER A N 1
ATOM 2293 C CA . SER A 1 290 ? -20.652 -0.077 13.289 1.00 85.50 290 SER A CA 1
ATOM 2294 C C . SER A 1 290 ? -19.710 1.123 13.196 1.00 85.50 290 SER A C 1
ATOM 2296 O O . SER A 1 290 ? -19.589 1.748 12.141 1.00 85.50 290 SER A O 1
ATOM 2298 N N . ARG A 1 291 ? -18.932 1.346 14.258 1.00 86.19 291 ARG A N 1
ATOM 2299 C CA . ARG A 1 291 ? -17.953 2.424 14.349 1.00 86.19 291 ARG A CA 1
ATOM 2300 C C . ARG A 1 291 ? -16.766 2.218 13.409 1.00 86.19 291 ARG A C 1
ATOM 2302 O O . ARG A 1 291 ? -16.323 3.158 12.752 1.00 86.19 291 ARG A O 1
ATOM 2309 N N . ILE A 1 292 ? -16.298 0.979 13.287 1.00 86.94 292 ILE A N 1
ATOM 2310 C CA . ILE A 1 292 ? -15.261 0.559 12.335 1.00 86.94 292 ILE A CA 1
ATOM 2311 C C . ILE A 1 292 ? -15.661 0.914 10.899 1.00 86.94 292 ILE A C 1
ATOM 2313 O O . ILE A 1 292 ? -14.848 1.462 10.154 1.00 86.94 292 ILE A O 1
ATOM 2317 N N . ARG A 1 293 ? -16.917 0.652 10.506 1.00 83.19 293 ARG A N 1
ATOM 2318 C CA . ARG A 1 293 ? -17.406 0.972 9.153 1.00 83.19 293 ARG A CA 1
ATOM 2319 C C . ARG A 1 293 ? -17.370 2.469 8.866 1.00 83.19 293 ARG A C 1
ATOM 2321 O O . ARG A 1 293 ? -16.973 2.857 7.773 1.00 83.19 293 ARG A O 1
ATOM 2328 N N . GLU A 1 294 ? -17.718 3.309 9.839 1.00 84.31 294 GLU A N 1
ATOM 2329 C CA . GLU A 1 294 ? -17.611 4.768 9.695 1.00 84.31 294 GLU A CA 1
ATOM 2330 C C . GLU A 1 294 ? -16.154 5.230 9.545 1.00 84.31 294 GLU A C 1
ATOM 2332 O O . GLU A 1 294 ? -15.876 6.200 8.841 1.00 84.31 294 GLU A O 1
ATOM 2337 N N . MET A 1 295 ? -15.208 4.529 10.176 1.00 84.62 295 MET A N 1
ATOM 2338 C CA . MET A 1 295 ? -13.771 4.837 10.149 1.00 84.62 295 MET A 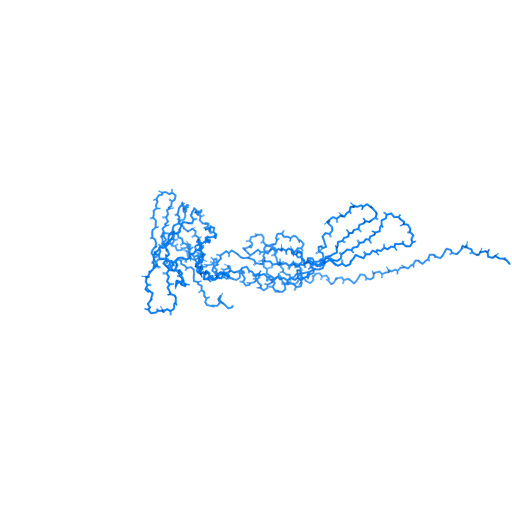CA 1
ATOM 2339 C C . MET A 1 295 ? -13.049 4.340 8.896 1.00 84.62 295 MET A C 1
ATOM 2341 O O . MET A 1 295 ? -11.924 4.775 8.636 1.00 84.62 295 MET A O 1
ATOM 2345 N N . MET A 1 296 ? -13.681 3.472 8.108 1.00 85.31 296 MET A N 1
ATOM 2346 C CA . MET A 1 296 ? -13.105 2.934 6.883 1.00 85.31 296 MET A CA 1
ATOM 2347 C C . MET A 1 296 ? -13.236 3.925 5.726 1.00 85.31 296 MET A C 1
ATOM 2349 O O . MET A 1 296 ? -14.311 4.487 5.484 1.00 85.31 296 MET A O 1
ATOM 2353 N N . LEU A 1 297 ? -12.130 4.161 5.016 1.00 81.62 297 LEU A N 1
ATOM 2354 C CA . LEU A 1 297 ? -12.161 4.927 3.773 1.00 81.62 297 LEU A CA 1
ATOM 2355 C C . LEU A 1 297 ? -13.001 4.166 2.735 1.00 81.62 297 LEU A C 1
ATOM 2357 O O . LEU A 1 297 ? -12.846 2.948 2.613 1.00 81.62 297 LEU A O 1
ATOM 2361 N N . PRO A 1 298 ? -13.901 4.848 2.006 1.00 68.69 298 PRO A N 1
ATOM 2362 C CA . PRO A 1 298 ? -14.720 4.193 1.000 1.00 68.69 298 PRO A CA 1
ATOM 2363 C C . PRO A 1 298 ? -13.824 3.648 -0.115 1.00 68.69 298 PRO A C 1
ATOM 2365 O O . PRO A 1 298 ? -12.945 4.351 -0.610 1.00 68.69 298 PRO A O 1
ATOM 2368 N N . VAL A 1 299 ? -14.070 2.402 -0.514 1.00 62.75 299 VAL A N 1
ATOM 2369 C CA . VAL A 1 299 ? -13.549 1.843 -1.765 1.00 62.75 299 VAL A CA 1
ATOM 2370 C C . VAL A 1 299 ? -14.659 2.029 -2.787 1.00 62.75 299 VAL A C 1
ATOM 2372 O O . VAL A 1 299 ? -15.728 1.436 -2.636 1.00 62.75 299 VAL A O 1
ATOM 2375 N N . THR A 1 300 ? -14.477 2.905 -3.773 1.00 52.41 300 THR A N 1
ATOM 2376 C CA . THR A 1 300 ? -15.477 3.057 -4.836 1.00 52.41 300 THR A CA 1
ATOM 2377 C C . THR A 1 300 ? -15.291 1.957 -5.879 1.00 52.41 300 THR A C 1
ATOM 2379 O O . THR A 1 300 ? -14.174 1.551 -6.190 1.00 52.41 300 THR A O 1
ATOM 2382 N N . SER A 1 301 ? -16.397 1.459 -6.431 1.00 37.03 301 SER A N 1
ATOM 2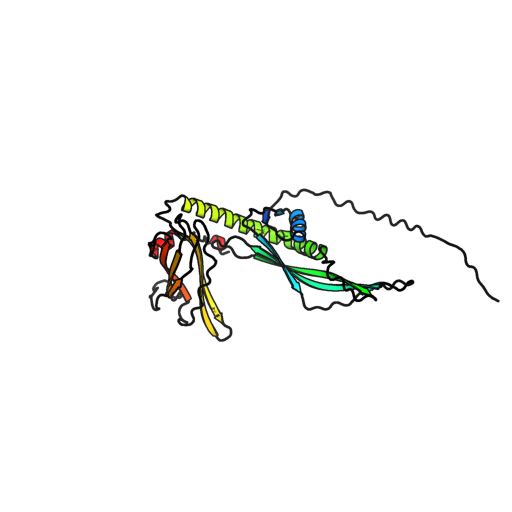383 C CA . SER A 1 301 ? -16.430 0.387 -7.438 1.00 37.03 301 SER A CA 1
ATOM 2384 C C . SER A 1 301 ? -15.663 0.716 -8.727 1.00 37.03 301 SER A C 1
ATOM 2386 O O . SER A 1 301 ? -15.221 -0.192 -9.419 1.00 37.03 301 SER A O 1
ATOM 2388 N N . GLU A 1 302 ? -15.427 1.997 -9.018 1.00 39.16 302 GLU A N 1
ATOM 2389 C CA . GLU A 1 302 ? -14.569 2.450 -10.127 1.00 39.16 302 GLU A CA 1
ATOM 2390 C C . GLU A 1 302 ? -13.074 2.139 -9.918 1.00 39.16 302 GLU A C 1
ATOM 2392 O O . GLU A 1 302 ? -12.294 2.244 -10.854 1.00 39.16 302 GLU A O 1
ATOM 2397 N N . GLN A 1 303 ? -12.659 1.743 -8.710 1.00 40.16 303 GLN A N 1
ATOM 2398 C CA . GLN A 1 303 ? -11.266 1.420 -8.368 1.00 40.16 303 GLN A CA 1
ATOM 2399 C C . GLN A 1 303 ? -10.960 -0.091 -8.416 1.00 40.16 303 GLN A C 1
ATOM 2401 O O . GLN A 1 303 ? -9.838 -0.496 -8.112 1.00 40.16 303 GLN A O 1
ATOM 2406 N N . LEU A 1 304 ? -11.946 -0.924 -8.773 1.00 35.97 304 LEU A N 1
ATOM 2407 C CA . LEU A 1 304 ? -11.822 -2.384 -8.912 1.00 35.97 304 LEU A CA 1
ATOM 2408 C C . LEU A 1 304 ? -11.724 -2.854 -10.377 1.00 35.97 304 LEU A C 1
ATOM 2410 O O . LEU A 1 304 ? -11.657 -4.062 -10.614 1.00 35.97 304 LEU A O 1
ATOM 2414 N N . HIS A 1 305 ? -11.708 -1.927 -11.341 1.00 32.50 305 HIS A N 1
ATOM 2415 C CA . HIS A 1 305 ? -11.717 -2.208 -12.779 1.00 32.50 305 HIS A CA 1
ATOM 2416 C C . HIS A 1 305 ? -10.558 -1.538 -13.517 1.00 32.50 305 HIS A C 1
ATOM 2418 O O . HIS A 1 305 ? -10.273 -0.353 -13.234 1.00 32.50 305 HIS A O 1
#

Sequence (305 aa):
MHRILASLLILPLLSCLTVIPEEPGPQTRPSEYRAHVANSSLRQSLELQGLIDNPESPVRIKAQEFPVQSNGPDYCVVPAFVLFLVPCWREQKSRLEIVVSAPPWPGTREERHSAEIQKKQYIWLPLILAAPFLSDDAAIQHGATRLGPEIASSVKRLQAQVDYFQGELERRRGRDRHAYPIIITGFQSEDHYETDGSHELSATVRIFNNSGKDIKDLRLTMQPVDATDESERRVRFDPIVASLGPVGKNQFAAKHSLPSLTDHPEARALLLTEIRISLEDGEQIVLDQSRIREMMLPVTSEQLH

=== Feature glossary ===
Reading guide. The protein is described through the following features:

Foldseek 3Di. A 3Di character summarizes, for each residue, the relative orientation of the Cα frame of its nearest spatial neighbor. Because it encodes fold topology rather than chemistry, 3Di alignments detect remote structural similarity that sequence alignment misses.

Contact-map, Ramachandran, and PAE plots. Plot images: a contact map (which residues are close in 3D, as an N×N binary image), a Ramachandran scatter (backbone torsion angles, revealing secondary-structure composition at a glance), and — for AlphaFold structures — a PAE heatmap (pairwise prediction confidence).

Radius of gyration, Cα contacts, bounding box. Radius of gyration (Rg) is the root-mean-square distance of Cα atoms from their centroid — a single number for overall size and compactness. A globular domain of N residues has Rg ≈ 2.2·N^0.38 Å; an extended or disordered chain has a much larger Rg. The Cα contact count is the number of residue pairs whose Cα atoms are within 8 Å and are more than four positions apart in sequence — a standard proxy for tertiary packing density. The bounding box is the smallest axis-aligned box enclosing all Cα atoms.

Secondary structure (8-state, DSSP). Eight-state secondary structure (DSSP): H is the canonical α-helix, G the tighter 3₁₀-helix, I the wider π-helix; E/B are β-structure, T and S are turns and bends, and '-' is everything else. DSSP derives these from the pattern of main-chain N–H···O=C hydrogen bonds, not from the sequence.

B-factor. B-factor (Debye–Waller factor) reflects atomic displacement in the crystal lattice. It is an experimental observable (units Å²), not a prediction; low values mean the atom is pinned down, high values mean it moves or is heterogeneous across the crystal.

pLDDT. pLDDT is the predicted lDDT-Cα score: AlphaFold's confidence that the local environment of each residue (all inter-atomic distances within 15 Å) is correctly placed. It is a per-residue number between 0 and 100, with higher meaning more reliable.

Nearest PDB structures. Nearest PDB neighbors are the top structural matches found by Foldseek when searching this structure against the entire Protein Data Bank. Each hit reports a TM-score (0 to 1; >0.5 almost always implies the same fold) and an E-value. These are *structural* homologs — they may share no detectable sequence similarity.

Solvent-accessible surface area. Accessible surface area quantifies burial. A residue with SASA near zero is packed into the hydrophobic core; one with SASA >100 Å² sits on the surface. Computed here via the Shrake–Rupley numerical algorithm with a 1.4 Å probe.

Rendered structure images. Structure images are PyMOL renders from six orthogonal camera directions. Cartoon representation draws helices as coils and strands as arrows; sticks shows the backbone as bonds; surface shows the solvent-excluded envelope. Rainbow coloring maps sequence position to hue (blue→red, N→C); chain coloring assigns a distinct color per polypeptide.

Backbone torsions (φ/ψ). φ (phi) and ψ (psi) are the two rotatable backbone dihedrals per residue: φ is the C(i-1)–N–Cα–C torsion, ψ is the N–Cα–C–N(i+1) torsion, both in degrees on (−180°, 180°]. α-helical residues cluster near (−60°, −45°); β-strand residues near (−120°, +130°). A Ramachandran plot is simply a scatter of (φ, ψ) for every residue.

Predicted aligned error. Predicted Aligned Error (PAE) is an AlphaFold confidence matrix: entry (i, j) is the expected error in the position of residue j, in ångströms, when the prediction is superimposed on the true structure at residue i. Low PAE within a block of residues means that block is internally rigid and well-predicted; high PAE between two blocks means their relative placement is uncertain even if each block individually is confident.

mmCIF coordinates. Structure coordinates are given as an mmCIF _atom_site loop: one row per atom with element, residue name, chain id, sequence number, and x/y/z position in Å. Only the four main-chain atoms per residue are included here; side chains are omitted to keep the record compact.

InterPro / GO / CATH / organism. Database cross-references. InterPro integrates a dozen domain/family signature databases into unified entries with residue-range hits. GO terms attach function/process/location labels with evidence codes. CATH codes position the fold in a four-level structural taxonomy. Organism is the NCBI-taxonomy species name.

Secondary structure (3-state, P-SEA). SS3 is a coarse helix/strand/coil call (letters a/b/c) made by the P-SEA algorithm from inter-Cα distances and dihedrals. It is less detailed than DSSP but needs only Cα positions.

Sequence. Sequence gives the chain of amino acids in standard one-letter code (A=alanine, C=cysteine, …, Y=tyrosine), read N→C. It is the only feature that is directly encoded by the gene; all structural features are derived from the folded form of this sequence.